Protein AF-A0A2D6M8X0-F1 (afdb_monomer_lite)

Sequence (278 aa):
MKDLKSILSESVSKTEKEFNNQPKKKGNIKSQTTPKDSGQDDDVTAWIVNTNNKFYSGKPVSEWNKRNFLSCIHDKYRSIFLKEITTPIAHGMFEMATLFDLINSNVKVDEDHLNEAVHGYIEWYFGKYIYDVIEKFSHWQIKFINHPQAISTFINSLRESHFDAGSMIKKNKITKDLLDIAYRGTPEKFISMYGIIIVYGYLRAGQGLSVDASVSYIKDGILRLCKSGIFTLDQIIDITNKYSPYPSKFNKLGLDDAIMNLKNHFGVSMNKIRVKFQ

Radius of gyration: 24.76 Å; chains: 1; bounding box: 72×48×73 Å

Secondary structure (DSSP, 8-state):
---HHHHHHHHHHHHHHHSS----------------------------------SS-SS-GGG--HHHHHHHHHHHHHHHHS------HHHHHHHHHHHHHHHHHHH---HHHHHHHHHHHHHHHHHHTHHHHHHHHSS--GGGGG-HHHHHHHHHHHHHTT--GGGTTS-----HHHHHHHHTS-HHHHHHHHHHHHHHHHHHHTS---HHHHHHHHHHHHHHHHHTTS--HHHHHHHHHHTPSBPGGGGGGTHHHHHHHHHHHH-GGGGG----B-

Foldseek 3Di:
DDDPVVVVVVVVVVVVVVVPDDDDDDDDDDDDDDDDDDDDPPPPPLPPPPPPDDDQPPDDLLPDDLVSVLNVLQVLCCLQPVDGASDDPVRSSVLSVLLLVLQCVQQVDDPSLSSLSSVVLSVVCSVPPPVVCCVVPVDDHSNVSNPPVSSVVSSVVCVVVVDDSVCPPPDPPDDPVNLVVQVVPALLSNLLQQALLVQLCCCCVVVVDALVVSLVSNVVNQVVCVVVVSDDPLSSLVSNQSCPPAAPVSVVRCVVVSLVVVCVVVHDSSVSRDHHHD

Structure (mmCIF, N/CA/C/O backbone):
data_AF-A0A2D6M8X0-F1
#
_entry.id   AF-A0A2D6M8X0-F1
#
loop_
_atom_site.group_PDB
_atom_site.id
_atom_site.type_symbol
_atom_site.label_atom_id
_atom_site.label_alt_id
_atom_site.label_comp_id
_atom_site.label_asym_id
_atom_site.label_entity_id
_atom_site.label_seq_id
_atom_site.pdbx_PDB_ins_code
_atom_site.Cartn_x
_atom_site.Cartn_y
_atom_site.Cartn_z
_atom_site.occupancy
_atom_site.B_iso_or_equiv
_atom_site.auth_seq_id
_atom_site.auth_comp_id
_atom_site.auth_asym_id
_atom_site.auth_atom_id
_atom_site.pdbx_PDB_model_num
ATOM 1 N N . MET A 1 1 ? -32.861 -2.322 -32.295 1.00 43.25 1 MET A N 1
ATOM 2 C CA . MET A 1 1 ? -31.808 -2.205 -31.264 1.00 43.25 1 MET A CA 1
ATOM 3 C C . MET A 1 1 ? -31.962 -0.847 -30.602 1.00 43.25 1 MET A C 1
ATOM 5 O O . MET A 1 1 ? -31.794 0.149 -31.289 1.00 43.25 1 MET A O 1
ATOM 9 N N . LYS A 1 2 ? -32.403 -0.797 -29.338 1.00 39.16 2 LYS A N 1
ATOM 10 C CA . LYS A 1 2 ? -32.501 0.458 -28.574 1.00 39.16 2 LYS A CA 1
ATOM 11 C C . LYS A 1 2 ? -31.148 0.750 -27.925 1.00 39.16 2 LYS A C 1
ATOM 13 O O . LYS A 1 2 ? -30.498 -0.165 -27.429 1.00 39.16 2 LYS A O 1
ATOM 18 N N . ASP A 1 3 ? -30.739 2.008 -27.999 1.00 38.59 3 ASP A N 1
ATOM 19 C CA . ASP A 1 3 ? -29.406 2.497 -27.664 1.00 38.59 3 ASP A CA 1
ATOM 20 C C . ASP A 1 3 ? -29.151 2.447 -26.143 1.00 38.59 3 ASP A C 1
ATOM 22 O O . ASP A 1 3 ? -29.839 3.103 -25.357 1.00 38.59 3 ASP A O 1
ATOM 26 N N . LEU A 1 4 ? -28.168 1.644 -25.719 1.00 38.53 4 LEU A N 1
ATOM 27 C CA . LEU A 1 4 ? -27.801 1.400 -24.313 1.00 38.53 4 LEU A CA 1
ATOM 28 C C . LEU A 1 4 ? -27.372 2.679 -23.569 1.00 38.53 4 LEU A C 1
ATOM 30 O O . LEU A 1 4 ? -27.441 2.728 -22.341 1.00 38.53 4 LEU A O 1
ATOM 34 N N . LYS A 1 5 ? -26.999 3.744 -24.293 1.00 41.88 5 LYS A N 1
ATOM 35 C CA . LYS A 1 5 ? -26.688 5.056 -23.704 1.00 41.88 5 LYS A CA 1
ATOM 36 C C . LYS A 1 5 ? -27.914 5.776 -23.134 1.00 41.88 5 LYS A C 1
ATOM 38 O O . LYS A 1 5 ? -27.772 6.511 -22.163 1.00 41.88 5 LYS A O 1
ATOM 43 N N . SER A 1 6 ? -29.109 5.527 -23.673 1.00 41.34 6 SER A N 1
ATOM 44 C CA . SER A 1 6 ? -30.351 6.163 -23.205 1.00 41.34 6 SER A CA 1
ATOM 45 C C . SER A 1 6 ? -30.837 5.602 -21.864 1.00 41.34 6 SER A C 1
ATOM 47 O O . SER A 1 6 ? -31.463 6.324 -21.094 1.00 41.34 6 SER A O 1
ATOM 49 N N . ILE A 1 7 ? -30.524 4.339 -21.558 1.00 45.41 7 ILE A N 1
ATOM 50 C CA . ILE A 1 7 ? -30.973 3.664 -20.326 1.00 45.41 7 ILE A CA 1
ATOM 51 C C . ILE A 1 7 ? -30.116 4.088 -19.117 1.00 45.41 7 ILE A C 1
ATOM 53 O O . ILE A 1 7 ? -30.611 4.171 -17.991 1.00 45.41 7 ILE A O 1
ATOM 57 N N . LEU A 1 8 ? -28.842 4.421 -19.348 1.00 39.91 8 LEU A N 1
ATOM 58 C CA . LEU A 1 8 ? -27.912 4.868 -18.304 1.00 39.91 8 LEU A CA 1
ATOM 59 C C . LEU A 1 8 ? -28.089 6.347 -17.920 1.00 39.91 8 LEU A C 1
ATOM 61 O O . LEU A 1 8 ? -27.821 6.708 -16.777 1.00 39.91 8 LEU A O 1
ATOM 65 N N . SER A 1 9 ? -28.585 7.209 -18.815 1.00 43.81 9 SER A N 1
ATOM 66 C CA . SER A 1 9 ? -28.848 8.617 -18.469 1.00 43.81 9 SER A CA 1
ATOM 67 C C . SER A 1 9 ? -30.118 8.806 -17.630 1.00 43.81 9 SER A C 1
ATOM 69 O O . SER A 1 9 ? -30.170 9.6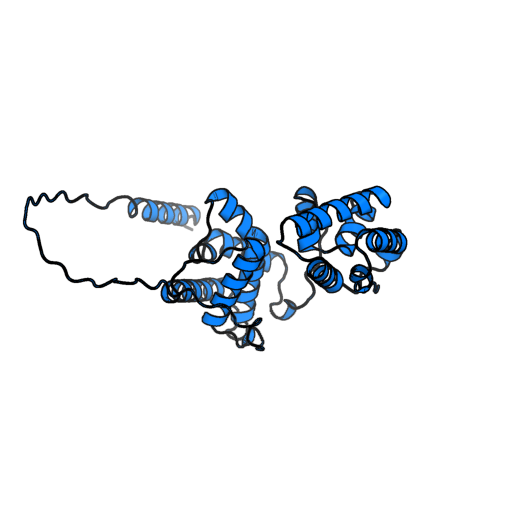92 -16.779 1.00 43.81 9 SER A O 1
ATOM 71 N N . GLU A 1 10 ? -31.139 7.965 -17.822 1.00 41.56 10 GLU A N 1
ATOM 72 C CA . GLU A 1 10 ? -32.397 8.057 -17.062 1.00 41.56 10 GLU A CA 1
ATOM 73 C C . GLU A 1 10 ? -32.286 7.527 -15.625 1.00 41.56 10 GLU A C 1
ATOM 75 O O . GLU A 1 10 ? -33.043 7.949 -14.748 1.00 41.56 10 GLU A O 1
ATOM 80 N N . SER A 1 11 ? -31.331 6.633 -15.358 1.00 43.97 11 SER A N 1
ATOM 81 C CA . SER A 1 11 ? -31.128 6.032 -14.034 1.00 43.97 11 SER A CA 1
ATOM 82 C C . SER A 1 11 ? -30.310 6.924 -13.092 1.00 43.97 11 SER A C 1
ATOM 84 O O . SER A 1 11 ? -30.570 6.919 -11.895 1.00 43.97 11 SER A O 1
ATOM 86 N N . VAL A 1 12 ? -29.411 7.768 -13.613 1.00 41.34 12 VAL A N 1
ATOM 87 C CA . VAL A 1 12 ? -28.644 8.739 -12.802 1.00 41.34 12 VAL A CA 1
ATOM 88 C C . VAL A 1 12 ? -29.494 9.959 -12.413 1.00 41.34 12 VAL A C 1
ATOM 90 O O . VAL A 1 12 ? -29.377 10.466 -11.302 1.00 41.34 12 VAL A O 1
ATOM 93 N N . SER A 1 13 ? -30.425 10.389 -13.274 1.00 41.12 13 SER A N 1
ATOM 94 C CA . SER A 1 13 ? -31.278 11.559 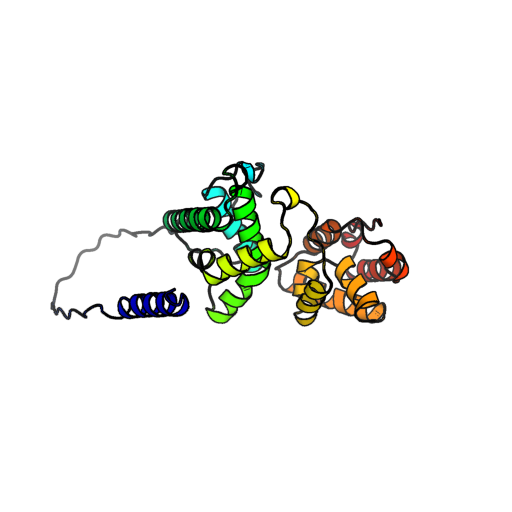-13.000 1.00 41.12 13 SER A CA 1
ATOM 95 C C . SER A 1 13 ? -32.359 11.311 -11.934 1.00 41.12 13 SER A C 1
ATOM 97 O O . SER A 1 13 ? -32.814 12.255 -11.282 1.00 41.12 13 SER A O 1
ATOM 99 N N . LYS A 1 14 ? -32.776 10.053 -11.722 1.00 39.88 14 LYS A N 1
ATOM 100 C CA . LYS A 1 14 ? -33.784 9.712 -10.703 1.00 39.88 14 LYS A CA 1
ATOM 101 C C . LYS A 1 14 ? -33.220 9.731 -9.280 1.00 39.88 14 LYS A C 1
ATOM 103 O O . LYS A 1 14 ? -33.919 10.174 -8.374 1.00 39.88 14 LYS A O 1
ATOM 108 N N . THR A 1 15 ? -31.955 9.365 -9.088 1.00 41.78 15 THR A N 1
ATOM 109 C CA . THR A 1 15 ? -31.339 9.275 -7.753 1.00 41.78 15 THR A CA 1
ATOM 110 C C . THR A 1 15 ? -30.961 10.643 -7.168 1.00 41.78 15 THR A C 1
ATOM 112 O O . THR A 1 15 ? -30.952 10.808 -5.952 1.00 41.78 15 THR A O 1
ATOM 115 N N . GLU A 1 16 ? -30.718 11.661 -8.003 1.00 36.28 16 GLU A N 1
ATOM 116 C CA . GLU A 1 16 ? -30.419 13.027 -7.530 1.00 36.28 16 GLU A CA 1
ATOM 117 C C . GLU A 1 16 ? -31.658 13.807 -7.057 1.00 36.28 16 GLU A C 1
ATOM 119 O O . GLU A 1 16 ? -31.536 14.733 -6.254 1.00 36.28 16 GLU A O 1
ATOM 124 N N . LYS A 1 17 ? -32.870 13.437 -7.499 1.00 39.59 17 LYS A N 1
ATOM 125 C CA . LYS A 1 17 ? -34.105 14.142 -7.109 1.00 39.59 17 LYS A CA 1
ATOM 126 C C . LYS A 1 17 ? -34.697 13.685 -5.773 1.00 39.59 17 LYS A C 1
ATOM 128 O O . LYS A 1 17 ? -35.420 14.464 -5.155 1.00 39.59 17 LYS A O 1
ATOM 133 N N . GLU A 1 18 ? -34.369 12.488 -5.289 1.00 40.62 18 GLU A N 1
ATOM 134 C CA . GLU A 1 18 ? -34.878 11.982 -4.002 1.00 40.62 18 GLU A CA 1
ATOM 135 C C . GLU A 1 18 ? -34.087 12.480 -2.781 1.00 40.62 18 GLU A C 1
ATOM 137 O O . GLU A 1 18 ? -34.616 12.483 -1.673 1.00 40.62 18 GLU A O 1
ATOM 142 N N . PHE A 1 19 ? -32.870 13.006 -2.964 1.00 40.75 19 PHE A N 1
ATOM 143 C CA . PHE A 1 19 ? -32.059 13.520 -1.851 1.00 40.75 19 PHE A CA 1
ATOM 144 C C . PHE A 1 19 ? -32.395 14.956 -1.409 1.00 40.75 19 PHE A C 1
ATOM 146 O O . PHE A 1 19 ? -31.946 15.375 -0.344 1.00 40.75 19 PHE A O 1
ATOM 153 N N . ASN A 1 20 ? -33.194 15.709 -2.178 1.00 36.53 20 ASN A N 1
ATOM 154 C CA . ASN A 1 20 ? -33.395 17.150 -1.949 1.00 36.53 20 ASN A CA 1
ATOM 155 C C . ASN A 1 20 ? -34.783 17.570 -1.437 1.00 36.53 20 ASN A C 1
ATOM 157 O O . ASN A 1 20 ? -35.025 18.764 -1.279 1.00 36.53 20 ASN A O 1
ATOM 161 N N . ASN A 1 21 ? -35.684 16.635 -1.126 1.00 39.94 21 ASN A N 1
ATOM 162 C CA . ASN A 1 21 ? -37.015 16.971 -0.612 1.00 39.94 21 ASN A CA 1
ATOM 163 C C . ASN A 1 21 ? -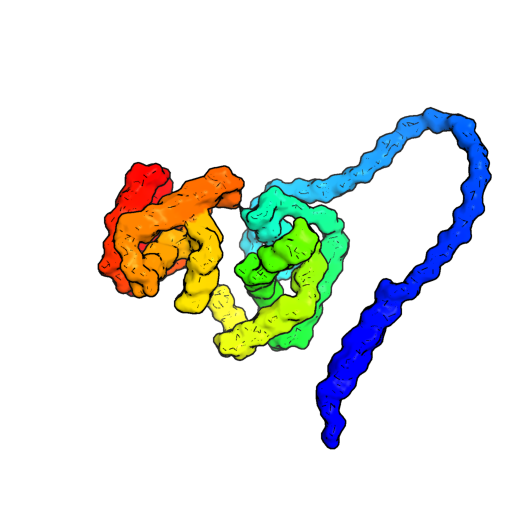37.315 16.277 0.723 1.00 39.94 21 ASN A C 1
ATOM 165 O O . ASN A 1 21 ? -37.986 15.250 0.773 1.00 39.94 21 ASN A O 1
ATOM 169 N N . GLN A 1 22 ? -36.895 16.906 1.825 1.00 38.56 22 GLN A N 1
ATOM 170 C CA . GLN A 1 22 ? -37.545 16.728 3.126 1.00 38.56 22 GLN A CA 1
ATOM 171 C C . GLN A 1 22 ? -38.146 18.060 3.613 1.00 38.56 22 GLN A C 1
ATOM 173 O O . GLN A 1 22 ? -37.462 19.087 3.600 1.00 38.56 22 GLN A O 1
ATOM 178 N N . PRO A 1 23 ? -39.419 18.080 4.053 1.00 36.19 23 PRO A N 1
ATOM 179 C CA . PRO A 1 23 ? -40.085 19.301 4.486 1.00 36.19 23 PRO A CA 1
ATOM 180 C C . PRO A 1 23 ? -39.677 19.708 5.911 1.00 36.19 23 PRO A C 1
ATOM 182 O O . PRO A 1 23 ? -39.770 18.931 6.861 1.00 36.19 23 PRO A O 1
ATOM 185 N N . LYS A 1 24 ? -39.297 20.981 6.078 1.00 39.16 24 LYS A N 1
ATOM 186 C CA . LYS A 1 24 ? -39.088 21.628 7.383 1.00 39.16 24 LYS A CA 1
ATOM 187 C C . LYS A 1 24 ? -40.428 21.797 8.111 1.00 39.16 24 LYS A C 1
ATOM 189 O O . LYS A 1 24 ? -41.205 22.687 7.767 1.00 39.16 24 LYS A O 1
ATOM 194 N N . LYS A 1 25 ? -40.681 21.009 9.160 1.00 37.38 25 LYS A N 1
ATOM 195 C CA . LYS A 1 25 ? -41.747 21.299 10.133 1.00 37.38 25 LYS A CA 1
ATOM 196 C C . LYS A 1 25 ? -41.239 22.273 11.198 1.00 37.38 25 LYS A C 1
ATOM 198 O O . LYS A 1 25 ? -40.368 21.943 11.995 1.00 37.38 25 LYS A O 1
ATOM 203 N N . LYS A 1 26 ? -41.818 23.477 11.202 1.00 40.69 26 LYS A N 1
ATOM 204 C CA . LYS A 1 26 ? -41.807 24.416 12.332 1.00 40.69 26 LYS A CA 1
ATOM 205 C C . LYS A 1 26 ? -42.855 23.962 13.350 1.00 40.69 26 LYS A C 1
ATOM 207 O O . LYS A 1 26 ? -44.008 23.764 12.980 1.00 40.69 26 LYS A O 1
ATOM 212 N N . GLY A 1 27 ? -42.465 23.855 14.615 1.00 33.47 27 GLY A N 1
ATOM 213 C CA . GLY A 1 27 ? -43.369 23.635 15.740 1.00 33.47 27 GLY A CA 1
ATOM 214 C C . GLY A 1 27 ? -42.831 24.342 16.977 1.00 33.47 27 GLY A C 1
ATOM 215 O O . GLY A 1 27 ? -41.863 23.894 17.575 1.00 33.47 27 GLY A O 1
ATOM 216 N N . ASN A 1 28 ? -43.448 25.476 17.302 1.00 34.16 28 ASN A N 1
ATOM 217 C CA . ASN A 1 28 ? -43.305 26.220 18.552 1.00 34.16 28 ASN A CA 1
ATOM 218 C C . ASN A 1 28 ? -43.902 25.408 19.708 1.00 34.16 28 ASN A C 1
ATOM 220 O O . ASN A 1 28 ? -45.075 25.064 19.602 1.00 34.16 28 ASN A O 1
ATOM 224 N N . ILE A 1 29 ? -43.192 25.247 20.831 1.00 34.19 29 ILE A N 1
ATOM 225 C CA . ILE A 1 29 ? -43.815 25.144 22.164 1.00 34.19 29 ILE A CA 1
ATOM 226 C C . ILE A 1 29 ? -42.945 25.910 23.170 1.00 34.19 29 ILE A C 1
ATOM 228 O O . ILE A 1 29 ? -41.734 25.719 23.249 1.00 34.19 29 ILE A O 1
ATOM 232 N N . LYS A 1 30 ? -43.593 26.817 23.906 1.00 34.06 30 LYS A N 1
ATOM 233 C CA . LYS A 1 30 ? -43.040 27.645 24.981 1.00 34.06 30 LYS A CA 1
ATOM 234 C C . LYS A 1 30 ? -43.283 26.981 26.347 1.00 34.06 30 LYS A C 1
ATOM 236 O O . LYS A 1 30 ? -44.409 26.599 26.634 1.00 34.06 30 LYS A O 1
ATOM 241 N N . SER A 1 31 ? -42.234 27.036 27.171 1.00 31.83 31 SER A N 1
ATOM 242 C CA . SER A 1 31 ? -42.219 27.402 28.602 1.00 31.83 31 SER A CA 1
ATOM 243 C C . SER A 1 31 ? -42.455 26.375 29.727 1.00 31.83 31 SER A C 1
ATOM 245 O O . SER A 1 31 ? -43.551 25.872 29.915 1.00 31.83 31 SER A O 1
ATOM 247 N N . GLN A 1 32 ? -41.407 26.321 30.573 1.00 29.69 32 GLN A N 1
ATOM 248 C CA . GLN A 1 32 ? -41.360 26.310 32.053 1.00 29.69 32 GLN A CA 1
ATOM 249 C C . GLN A 1 32 ? -41.771 25.045 32.826 1.00 29.69 32 GLN A C 1
ATOM 251 O O . GLN A 1 32 ? -42.941 24.709 32.884 1.00 29.69 32 GLN A O 1
ATOM 256 N N . THR A 1 33 ? -40.804 24.434 33.533 1.00 29.27 33 THR A N 1
ATOM 257 C CA . THR A 1 33 ? -40.540 24.614 34.988 1.00 29.27 33 THR A CA 1
ATOM 258 C C . THR A 1 33 ? -39.351 23.735 35.426 1.00 29.27 33 THR A C 1
ATOM 260 O O . THR A 1 33 ? -39.330 22.544 35.139 1.00 29.27 33 THR A O 1
ATOM 263 N N . THR A 1 34 ? -38.368 24.307 36.124 1.00 31.84 34 THR A N 1
ATOM 264 C CA . THR A 1 34 ? -37.402 23.612 37.012 1.00 31.84 34 THR A CA 1
ATOM 265 C C . THR A 1 34 ? -38.001 23.478 38.428 1.00 31.84 34 THR A C 1
ATOM 267 O O . THR A 1 34 ? -39.029 24.115 38.671 1.00 31.84 34 THR A O 1
ATOM 270 N N . PRO A 1 35 ? -37.383 22.777 39.413 1.00 44.81 35 PRO A N 1
ATOM 271 C CA . PRO A 1 35 ? -36.167 21.939 39.395 1.00 44.81 35 PRO A CA 1
ATOM 272 C C . PRO A 1 35 ? -36.356 20.548 40.057 1.00 44.81 35 PRO A C 1
ATOM 274 O O . PRO A 1 35 ? -37.234 20.376 40.900 1.00 44.81 35 PRO A O 1
ATOM 277 N N . LYS A 1 36 ? -35.454 19.589 39.791 1.00 31.20 36 LYS A N 1
ATOM 278 C CA . LYS A 1 36 ? -34.923 18.699 40.843 1.00 31.20 36 LYS A CA 1
ATOM 279 C C . LYS A 1 36 ? -33.681 17.931 40.394 1.00 31.20 36 LYS A C 1
ATOM 281 O O . LYS A 1 36 ? -33.707 17.119 39.480 1.00 31.20 36 LYS A O 1
ATOM 286 N N . ASP A 1 37 ? -32.625 18.265 41.112 1.00 38.41 37 ASP A N 1
ATOM 287 C CA . ASP A 1 37 ? -31.445 17.489 41.452 1.00 38.41 37 ASP A CA 1
ATOM 288 C C . ASP A 1 37 ? -31.703 15.971 41.520 1.00 38.41 37 ASP A C 1
ATOM 290 O O . ASP A 1 37 ? -32.491 15.498 42.341 1.00 38.41 37 ASP A O 1
ATOM 294 N N . SER A 1 38 ? -31.046 15.214 40.645 1.00 34.09 38 SER A N 1
ATOM 295 C CA . SER A 1 38 ? -30.550 13.864 40.931 1.00 34.09 38 SER A CA 1
ATOM 296 C C . SER A 1 38 ? -29.577 13.494 39.819 1.00 34.09 38 SER A C 1
ATOM 298 O O . SER A 1 38 ? -29.953 13.381 38.654 1.00 34.09 38 SER A O 1
ATOM 300 N N . GLY A 1 39 ? -28.301 13.408 40.190 1.00 41.88 39 GLY A N 1
ATOM 301 C CA . GLY A 1 39 ? -27.231 12.983 39.308 1.00 41.88 39 GLY A CA 1
ATOM 302 C C . GLY A 1 39 ? -27.512 11.600 38.738 1.00 41.88 39 GLY A C 1
ATOM 303 O O . GLY A 1 39 ? -27.670 10.628 39.472 1.00 41.88 39 GLY A O 1
ATOM 304 N N . GLN A 1 40 ? -27.527 11.532 37.418 1.00 33.03 40 GLN A N 1
ATOM 305 C CA . GLN A 1 40 ? -27.222 10.332 36.669 1.00 33.03 40 GLN A CA 1
ATOM 306 C C . GLN A 1 40 ? -26.421 10.806 35.465 1.00 33.03 40 GLN A C 1
ATOM 308 O O . GLN A 1 40 ? -26.963 11.372 34.517 1.00 33.03 40 GLN A O 1
ATOM 313 N N . ASP A 1 41 ? -25.101 10.664 35.587 1.00 32.28 41 ASP A N 1
ATOM 314 C CA . ASP A 1 41 ? -24.204 10.612 34.444 1.00 32.28 41 ASP A CA 1
ATOM 315 C C . ASP A 1 41 ? -24.712 9.484 33.542 1.00 32.28 41 ASP A C 1
ATOM 317 O O . ASP A 1 41 ? -24.427 8.307 33.770 1.00 32.28 41 ASP A O 1
ATOM 321 N N . ASP A 1 42 ? -25.490 9.843 32.522 1.00 33.50 42 ASP A N 1
ATOM 322 C CA . ASP A 1 42 ? -25.635 9.020 31.329 1.00 33.50 42 ASP A CA 1
ATOM 323 C C . ASP A 1 42 ? -24.301 9.095 30.584 1.00 33.50 42 ASP A C 1
ATOM 325 O O . ASP A 1 42 ? -24.114 9.818 29.601 1.00 33.50 42 ASP A O 1
ATOM 329 N N . ASP A 1 43 ? -23.341 8.352 31.130 1.00 32.66 43 ASP A N 1
ATOM 330 C CA . ASP A 1 43 ? -22.089 7.987 30.504 1.00 32.66 43 ASP A CA 1
ATOM 331 C C . ASP A 1 43 ? -22.440 7.165 29.260 1.00 32.66 43 ASP A C 1
ATOM 333 O O . ASP A 1 43 ? -22.569 5.936 29.284 1.00 32.66 43 ASP A O 1
ATOM 337 N N . VAL A 1 44 ? -22.659 7.874 28.147 1.00 30.05 44 VAL A N 1
ATOM 338 C CA . VAL A 1 44 ? -22.581 7.319 26.799 1.00 30.05 44 VAL A CA 1
ATOM 339 C C . VAL A 1 44 ? -21.131 6.894 26.619 1.00 30.05 44 VAL A C 1
ATOM 341 O O . VAL A 1 44 ? -20.319 7.571 25.988 1.00 30.05 44 VAL A O 1
ATOM 344 N N . THR A 1 45 ? -20.813 5.744 27.204 1.00 30.42 45 THR A N 1
ATOM 345 C CA . THR A 1 45 ? -19.593 4.999 26.973 1.00 30.42 45 THR A CA 1
ATOM 346 C C . THR A 1 45 ? -19.618 4.641 25.499 1.00 30.42 45 THR A C 1
ATOM 348 O O . THR A 1 45 ? -20.178 3.632 25.066 1.00 30.42 45 THR A O 1
ATOM 351 N N . ALA A 1 46 ? -19.023 5.511 24.683 1.00 28.81 46 ALA A N 1
ATOM 352 C CA . ALA A 1 46 ? -18.460 5.108 23.418 1.00 28.81 46 ALA A CA 1
ATOM 353 C C . ALA A 1 46 ? -17.625 3.873 23.745 1.00 28.81 46 ALA A C 1
ATOM 355 O O . ALA A 1 46 ? -16.646 3.961 24.487 1.00 28.81 46 ALA A O 1
ATOM 356 N N . TRP A 1 47 ? -18.071 2.709 23.277 1.00 28.98 47 TRP A N 1
ATOM 357 C CA . TRP A 1 47 ? -17.303 1.480 23.365 1.00 28.98 47 TRP A CA 1
ATOM 358 C C . TRP A 1 47 ? -16.051 1.699 22.519 1.00 28.98 47 TRP A C 1
ATOM 360 O O . TRP A 1 47 ? -16.019 1.376 21.332 1.00 28.98 47 TRP A O 1
ATOM 370 N N . ILE A 1 48 ? -15.038 2.320 23.123 1.00 31.62 48 ILE A N 1
ATOM 371 C CA . ILE A 1 48 ? -13.679 2.361 22.618 1.00 31.62 48 ILE A CA 1
ATOM 372 C C . ILE A 1 48 ? -13.291 0.896 22.574 1.00 31.62 48 ILE A C 1
ATOM 374 O O . ILE A 1 48 ? -13.096 0.246 23.604 1.00 31.62 48 ILE A O 1
ATOM 378 N N . VAL A 1 49 ? -13.296 0.341 21.365 1.00 36.34 49 VAL A N 1
ATOM 379 C CA . VAL A 1 49 ? -12.820 -1.010 21.136 1.00 36.34 49 VAL A CA 1
ATOM 380 C C . VAL A 1 49 ? -11.376 -0.996 21.595 1.00 36.34 49 VAL A C 1
ATOM 382 O O . VAL A 1 49 ? -10.512 -0.418 20.943 1.00 36.34 49 VAL A O 1
ATOM 385 N N . ASN A 1 50 ? -11.124 -1.608 22.747 1.00 31.22 50 ASN A N 1
ATOM 386 C CA . ASN A 1 50 ? -9.783 -1.868 23.220 1.00 31.22 50 ASN A CA 1
ATOM 387 C C . ASN A 1 50 ? -9.148 -2.839 22.214 1.00 31.22 50 ASN A C 1
ATOM 389 O O . ASN A 1 50 ? -9.270 -4.058 22.329 1.00 31.22 50 ASN A O 1
ATOM 393 N N . THR A 1 51 ? -8.524 -2.293 21.169 1.00 39.53 51 THR A N 1
ATOM 394 C CA . THR A 1 51 ? -7.831 -3.020 20.096 1.00 39.53 51 THR A CA 1
ATOM 395 C C . THR A 1 51 ? -6.485 -3.570 20.578 1.00 39.53 51 THR A C 1
ATOM 397 O O . THR A 1 51 ? -5.546 -3.726 19.805 1.00 39.53 51 THR A O 1
ATOM 400 N N . ASN A 1 52 ? -6.384 -3.944 21.856 1.00 32.28 52 ASN A N 1
ATOM 401 C CA . ASN A 1 52 ? -5.233 -4.641 22.431 1.00 32.28 52 ASN A CA 1
ATOM 402 C C . ASN A 1 52 ? -5.121 -6.112 21.988 1.00 32.28 52 ASN A C 1
ATOM 404 O O . ASN A 1 52 ? -4.471 -6.915 22.655 1.00 32.28 52 ASN A O 1
ATOM 408 N N . ASN A 1 53 ? -5.703 -6.490 20.849 1.00 35.41 53 ASN A N 1
ATOM 409 C CA . ASN A 1 53 ? -5.570 -7.834 20.307 1.00 35.41 53 ASN A CA 1
ATOM 410 C C . ASN A 1 53 ? -4.758 -7.826 19.016 1.00 35.41 53 ASN A C 1
ATOM 412 O O . ASN A 1 53 ? -5.266 -7.561 17.934 1.00 35.41 53 ASN A O 1
ATOM 416 N N . LYS A 1 54 ? -3.472 -8.140 19.209 1.00 38.56 54 LYS A N 1
ATOM 417 C CA . LYS A 1 54 ? -2.624 -9.005 18.380 1.00 38.56 54 LYS A CA 1
ATOM 418 C C . LYS A 1 54 ? -3.146 -9.253 16.959 1.00 38.56 54 LYS A C 1
ATOM 420 O O . LYS A 1 54 ? -4.126 -9.968 16.778 1.00 38.56 54 LYS A O 1
ATOM 425 N N . PHE A 1 55 ? -2.385 -8.736 15.993 1.00 43.41 55 PHE A N 1
ATOM 426 C CA . PHE A 1 55 ? -2.174 -9.271 14.645 1.00 43.41 55 PHE A CA 1
ATOM 427 C C . PHE A 1 55 ? -3.105 -10.435 14.257 1.00 43.41 55 PHE A C 1
ATOM 429 O O . PHE A 1 55 ? -2.876 -11.578 14.645 1.00 43.41 55 PHE A O 1
ATOM 436 N N . TYR A 1 56 ? -4.124 -10.120 13.454 1.00 55.88 56 TYR A N 1
ATOM 437 C CA . TYR A 1 56 ? -4.757 -11.014 12.480 1.00 55.88 56 TYR A CA 1
ATOM 438 C C . TYR A 1 56 ? -4.937 -12.477 12.901 1.00 55.88 56 TYR A C 1
ATOM 440 O O . TYR A 1 56 ? -4.213 -13.310 12.390 1.00 55.88 56 TYR A O 1
ATOM 448 N N . SER A 1 57 ? -5.910 -12.784 13.769 1.00 54.97 57 SER A N 1
ATOM 449 C CA . SER A 1 57 ? -6.553 -14.092 14.082 1.00 54.97 57 SER A CA 1
ATOM 450 C C . SER A 1 57 ? -5.775 -15.435 14.044 1.00 54.97 57 SER A C 1
ATOM 452 O O . SER A 1 57 ? -6.373 -16.459 14.352 1.00 54.97 57 SER A O 1
ATOM 454 N N . GLY A 1 58 ? -4.494 -15.502 13.686 1.00 63.47 58 GLY A N 1
ATOM 455 C CA . GLY A 1 58 ? -3.766 -16.706 13.275 1.00 63.47 58 GLY A CA 1
ATOM 456 C C . GLY A 1 58 ? -4.312 -17.421 12.028 1.00 63.47 58 GLY A C 1
ATOM 457 O O . GLY A 1 58 ? -3.627 -18.297 11.507 1.00 63.47 58 GLY A O 1
ATOM 458 N N . LYS A 1 59 ? -5.521 -17.085 11.553 1.00 80.44 59 LYS A N 1
ATOM 459 C CA . LYS A 1 59 ? -6.242 -17.844 10.523 1.00 80.44 59 LYS A CA 1
ATOM 460 C C . LYS A 1 59 ? -5.922 -17.378 9.102 1.00 80.44 59 LYS A C 1
ATOM 462 O O . LYS A 1 59 ? -5.738 -16.171 8.896 1.00 80.44 59 LYS A O 1
ATOM 467 N N . PRO A 1 60 ? -5.927 -18.296 8.116 1.00 85.06 60 PRO A N 1
ATOM 468 C CA . PRO A 1 60 ? -5.859 -17.930 6.704 1.00 85.06 60 PRO A CA 1
ATOM 469 C C . PRO A 1 60 ? -7.077 -17.089 6.292 1.00 85.06 60 PRO A C 1
ATOM 471 O O . PRO A 1 60 ? -8.146 -17.198 6.891 1.00 85.06 60 PRO A O 1
ATOM 474 N N . VAL A 1 61 ? -6.910 -16.246 5.266 1.00 86.69 61 VAL A N 1
ATOM 475 C CA . VAL A 1 61 ? -7.958 -15.330 4.765 1.00 86.69 61 VAL A CA 1
ATOM 476 C C . VAL A 1 61 ? -9.221 -16.079 4.336 1.00 86.69 61 VAL A C 1
ATOM 478 O O . VAL A 1 61 ? -10.320 -15.594 4.591 1.00 86.69 61 VAL A O 1
ATOM 481 N N . SER A 1 62 ? -9.074 -17.280 3.777 1.00 88.50 62 SER A N 1
ATOM 482 C CA . SER A 1 62 ? -10.182 -18.168 3.411 1.00 88.50 62 SER A CA 1
ATOM 483 C C . SER A 1 62 ? -11.152 -18.440 4.568 1.00 88.50 62 SER A C 1
ATOM 485 O O . SER A 1 62 ? -12.342 -18.629 4.347 1.00 88.50 62 SER A O 1
ATOM 487 N N . GLU A 1 63 ? -10.679 -18.402 5.817 1.00 88.81 63 GLU A N 1
ATOM 488 C CA . GLU A 1 63 ? -11.479 -18.659 7.022 1.00 88.81 63 GLU A CA 1
ATOM 489 C C . GLU A 1 63 ? -12.000 -17.383 7.704 1.00 88.81 63 GLU A C 1
ATOM 491 O O . GLU A 1 63 ? -12.587 -17.437 8.793 1.00 88.81 63 GLU A O 1
ATOM 496 N N . TRP A 1 64 ? -11.749 -16.210 7.127 1.00 92.06 64 TRP A N 1
ATOM 497 C CA . TRP A 1 64 ? -12.161 -14.950 7.730 1.00 92.06 64 TRP A CA 1
ATOM 498 C C . TRP A 1 64 ? -13.663 -14.730 7.579 1.00 92.06 64 TRP A C 1
ATOM 500 O O . TRP A 1 64 ? -14.263 -14.966 6.536 1.00 92.06 64 TRP A O 1
ATOM 510 N N . ASN A 1 65 ? -14.279 -14.203 8.634 1.00 92.50 65 ASN A N 1
ATOM 511 C CA . ASN A 1 65 ? -15.644 -13.696 8.576 1.00 92.50 65 ASN A CA 1
ATOM 512 C C . ASN A 1 65 ? -15.652 -12.164 8.449 1.00 92.50 65 ASN A C 1
ATOM 514 O O . ASN A 1 65 ? -14.634 -11.493 8.621 1.00 92.50 65 ASN A O 1
ATOM 518 N N . LYS A 1 66 ? -16.833 -11.581 8.217 1.00 94.06 66 LYS A N 1
ATOM 519 C CA . LYS A 1 66 ? -17.018 -10.125 8.058 1.00 94.06 66 LYS A CA 1
ATOM 520 C C . LYS A 1 66 ? -16.432 -9.297 9.216 1.00 94.06 66 LYS A C 1
ATOM 522 O O . LYS A 1 66 ? -15.959 -8.187 8.991 1.00 94.06 66 LYS A O 1
ATOM 527 N N . ARG A 1 67 ? -16.400 -9.835 10.443 1.00 92.56 67 ARG A N 1
ATOM 528 C CA . ARG A 1 67 ? -15.780 -9.168 11.598 1.00 92.56 67 ARG A CA 1
ATOM 529 C C . ARG A 1 67 ? -14.258 -9.130 11.477 1.00 92.56 67 ARG A C 1
ATOM 531 O O . ARG A 1 67 ? -13.666 -8.109 11.803 1.00 92.56 67 ARG A O 1
ATOM 538 N N . ASN A 1 68 ? -13.632 -10.200 10.982 1.00 93.75 68 ASN A N 1
ATOM 539 C CA . ASN A 1 68 ? -12.195 -10.215 10.698 1.00 93.75 68 ASN A CA 1
ATOM 540 C C . ASN A 1 68 ? -11.825 -9.163 9.642 1.00 93.75 68 ASN A C 1
ATOM 542 O O . ASN A 1 68 ? -10.855 -8.432 9.829 1.00 93.75 68 ASN A O 1
ATOM 546 N N . PHE A 1 69 ? -12.629 -9.029 8.584 1.00 94.75 69 PHE A N 1
ATOM 547 C CA . PHE A 1 69 ? -12.439 -7.992 7.563 1.00 94.75 69 PHE A CA 1
ATOM 548 C C . PHE A 1 69 ? -12.610 -6.576 8.116 1.00 94.75 69 PHE A C 1
ATOM 550 O O . PHE A 1 69 ? -11.790 -5.703 7.837 1.00 94.75 69 PHE A O 1
ATOM 557 N N . LEU A 1 70 ? -13.620 -6.358 8.960 1.00 94.50 70 LEU A N 1
ATOM 558 C CA . LEU A 1 70 ? -13.801 -5.082 9.646 1.00 94.50 70 LEU A CA 1
ATOM 559 C C . LEU A 1 70 ? -12.577 -4.735 10.508 1.00 94.50 70 LEU A C 1
ATOM 561 O O . LEU A 1 70 ? -12.060 -3.624 10.419 1.00 94.50 70 LEU A O 1
ATOM 565 N N . SER A 1 71 ? -12.061 -5.690 11.286 1.00 91.38 71 SER A N 1
ATOM 566 C CA . SER A 1 71 ? -10.820 -5.504 12.048 1.00 91.38 71 SER A CA 1
ATOM 567 C C . SER A 1 71 ? -9.628 -5.184 11.141 1.00 91.38 71 SER A C 1
ATOM 569 O O . SER A 1 71 ? -8.901 -4.238 11.425 1.00 91.38 71 SER A O 1
ATOM 571 N N . CYS A 1 72 ? -9.477 -5.882 10.010 1.00 92.62 72 CYS A N 1
ATOM 572 C CA . CYS A 1 72 ? -8.428 -5.601 9.024 1.00 92.62 72 CYS A CA 1
ATOM 573 C C . CYS A 1 72 ? -8.481 -4.151 8.513 1.00 92.62 72 CYS A C 1
ATOM 575 O O . CYS A 1 72 ? -7.451 -3.482 8.435 1.00 92.62 72 CYS A O 1
ATOM 577 N N . ILE A 1 73 ? -9.673 -3.634 8.209 1.00 94.31 73 ILE A N 1
ATOM 578 C CA . ILE A 1 73 ? -9.867 -2.244 7.770 1.00 94.31 73 ILE A CA 1
ATOM 579 C C . ILE A 1 73 ? -9.466 -1.258 8.868 1.00 94.31 73 ILE A C 1
ATOM 581 O O . ILE A 1 73 ? -8.774 -0.278 8.584 1.00 94.31 73 ILE A O 1
ATOM 585 N N . HIS A 1 74 ? -9.876 -1.517 10.112 1.00 92.31 74 HIS A N 1
ATOM 586 C CA . HIS A 1 74 ? -9.490 -0.690 11.254 1.00 92.31 74 HIS A CA 1
ATOM 587 C C . HIS A 1 74 ? -7.974 -0.658 11.443 1.00 92.31 74 HIS A C 1
ATOM 589 O O . HIS A 1 74 ? -7.402 0.427 11.562 1.00 92.31 74 HIS A O 1
ATOM 595 N N . ASP A 1 75 ? -7.319 -1.814 11.388 1.00 88.38 75 ASP A N 1
ATOM 596 C CA . ASP A 1 75 ? -5.869 -1.922 11.537 1.00 88.38 75 ASP A CA 1
ATOM 597 C C . ASP A 1 75 ? -5.132 -1.216 10.397 1.00 88.38 75 ASP A C 1
ATOM 599 O O . ASP A 1 75 ? -4.190 -0.460 10.643 1.00 88.38 75 ASP A O 1
ATOM 603 N N . LYS A 1 76 ? -5.584 -1.390 9.149 1.00 90.25 76 LYS A N 1
ATOM 604 C CA . LYS A 1 76 ? -5.015 -0.691 7.989 1.00 90.25 76 LYS A CA 1
ATOM 605 C C . LYS A 1 76 ? -5.134 0.814 8.129 1.00 90.25 76 LYS A C 1
ATOM 607 O O . LYS A 1 76 ? -4.129 1.516 8.018 1.00 90.25 76 LYS A O 1
ATOM 612 N N . TYR A 1 77 ? -6.331 1.312 8.413 1.00 91.50 77 TYR A N 1
ATOM 613 C CA . TYR A 1 77 ? -6.554 2.741 8.574 1.00 91.50 77 TYR A CA 1
ATOM 614 C C . TYR A 1 77 ? -5.705 3.320 9.712 1.00 91.50 77 TYR A C 1
ATOM 616 O O . TYR A 1 77 ? -5.016 4.324 9.520 1.00 91.50 77 TYR A O 1
ATOM 624 N N . ARG A 1 78 ? -5.668 2.640 10.864 1.00 88.00 78 ARG A N 1
ATOM 625 C CA . ARG A 1 78 ? -4.832 3.028 12.003 1.00 88.00 78 ARG A CA 1
ATOM 626 C C . ARG A 1 78 ? -3.350 3.025 11.646 1.00 88.00 78 ARG A C 1
ATOM 628 O O . ARG A 1 78 ? -2.652 3.958 12.021 1.00 88.00 78 ARG A O 1
ATOM 635 N N . SER A 1 79 ? -2.871 2.027 10.907 1.00 84.88 79 SER A N 1
ATOM 636 C CA . SER A 1 79 ? -1.462 1.945 10.504 1.00 84.88 79 SER A CA 1
ATOM 637 C C . SER A 1 79 ? -1.039 3.083 9.573 1.00 84.88 79 SER A C 1
ATOM 639 O O . SER A 1 79 ? 0.099 3.533 9.639 1.00 84.88 79 SER A O 1
ATOM 641 N N . ILE A 1 80 ? -1.954 3.576 8.733 1.00 84.19 80 ILE A N 1
ATOM 642 C CA . ILE A 1 80 ? -1.654 4.619 7.748 1.00 84.19 80 ILE A CA 1
ATOM 643 C C . ILE A 1 80 ? -1.803 6.019 8.353 1.00 84.19 80 ILE A C 1
ATOM 645 O O . ILE A 1 80 ? -0.967 6.885 8.107 1.00 84.19 80 ILE A O 1
ATOM 649 N N . PHE A 1 81 ? -2.865 6.257 9.128 1.00 85.06 81 PHE A N 1
ATOM 650 C CA . PHE A 1 81 ? -3.235 7.602 9.588 1.00 85.06 81 PHE A CA 1
ATOM 651 C C . PHE A 1 81 ? -3.053 7.827 11.086 1.00 85.06 81 PHE A C 1
ATOM 653 O O . PHE A 1 81 ? -3.303 8.938 11.552 1.00 85.06 81 PHE A O 1
ATOM 660 N N . LEU A 1 82 ? -2.658 6.797 11.843 1.00 82.94 82 LEU A N 1
ATOM 661 C CA . LEU A 1 82 ? -2.524 6.827 13.305 1.00 82.94 82 LEU A CA 1
ATOM 662 C C . LEU A 1 82 ? -3.803 7.307 14.014 1.00 82.94 82 LEU A C 1
ATOM 664 O O . LEU A 1 82 ? -3.756 7.912 15.082 1.00 82.94 82 LEU A O 1
ATOM 668 N N . LYS A 1 83 ? -4.961 7.043 13.400 1.00 83.69 83 LYS A N 1
ATOM 669 C CA . LYS A 1 83 ? -6.289 7.421 13.890 1.00 83.69 83 LYS A CA 1
ATOM 670 C C . LYS A 1 83 ? -7.202 6.211 13.923 1.00 83.69 83 LYS A C 1
ATOM 672 O O . LYS A 1 83 ? -7.105 5.330 13.072 1.00 83.69 83 LYS A O 1
ATOM 677 N N . GLU A 1 84 ? -8.114 6.201 14.883 1.00 87.06 84 GLU A N 1
ATOM 678 C CA . GLU A 1 84 ? -9.168 5.196 14.950 1.00 87.06 84 GLU A CA 1
ATOM 679 C C . GLU A 1 84 ? -10.389 5.633 14.142 1.00 87.06 84 GLU A C 1
ATOM 681 O O . GLU A 1 84 ? -10.713 6.819 14.045 1.00 87.06 84 GLU A O 1
ATOM 686 N N . ILE A 1 85 ? -11.072 4.656 13.552 1.00 87.25 85 ILE A N 1
ATOM 687 C CA . ILE A 1 85 ? -12.365 4.874 12.913 1.00 87.25 85 ILE A CA 1
ATOM 688 C C . ILE A 1 85 ? -13.440 4.785 13.997 1.00 87.25 85 ILE A C 1
ATOM 690 O O . ILE A 1 85 ? -13.541 3.776 14.688 1.00 87.25 85 ILE A O 1
ATOM 694 N N . THR A 1 86 ? -14.286 5.805 14.104 1.00 85.50 86 THR A N 1
ATOM 695 C CA . THR A 1 86 ? -15.345 5.906 15.127 1.00 85.50 86 THR A CA 1
ATOM 696 C C . THR A 1 86 ? -16.647 5.193 14.747 1.00 85.50 86 THR A C 1
ATOM 698 O O . THR A 1 86 ? -17.685 5.395 15.372 1.00 85.50 86 THR A O 1
ATOM 701 N N . THR A 1 87 ? -16.636 4.382 13.687 1.00 86.44 87 THR A N 1
ATOM 702 C CA . THR A 1 87 ? -17.855 3.760 13.159 1.00 86.44 87 THR A CA 1
ATOM 703 C C . THR A 1 87 ? -18.379 2.692 14.128 1.00 86.44 87 THR A C 1
ATOM 705 O O . THR A 1 87 ? -17.615 1.802 14.506 1.00 86.44 87 THR A O 1
ATOM 708 N N . PRO A 1 88 ? -19.675 2.718 14.500 1.00 88.69 88 PRO A N 1
ATOM 709 C CA . PRO A 1 88 ? -20.271 1.674 15.329 1.00 88.69 88 PRO A CA 1
ATOM 710 C C . PRO A 1 88 ? -20.135 0.289 14.689 1.00 88.69 88 PRO A C 1
ATOM 712 O O . PRO A 1 88 ? -20.324 0.146 13.481 1.00 88.69 88 PRO A O 1
ATOM 715 N N . ILE A 1 89 ? -19.891 -0.751 15.494 1.00 84.62 89 ILE A N 1
ATOM 716 C CA . ILE A 1 89 ? -19.665 -2.122 14.994 1.00 84.62 89 ILE A CA 1
ATOM 717 C C . ILE A 1 89 ? -20.817 -2.596 14.103 1.00 84.62 89 ILE A C 1
ATOM 719 O O . ILE A 1 89 ? -20.565 -3.132 13.030 1.00 84.62 89 ILE A O 1
ATOM 723 N N . ALA A 1 90 ? -22.072 -2.370 14.505 1.00 88.50 90 ALA A N 1
ATOM 724 C CA . ALA A 1 90 ? -23.234 -2.772 13.710 1.00 88.50 90 ALA A CA 1
ATOM 725 C C . ALA A 1 90 ? -23.232 -2.126 12.313 1.00 88.50 90 ALA A C 1
ATOM 727 O O . ALA A 1 90 ? -23.484 -2.800 11.317 1.00 88.50 90 ALA A O 1
ATOM 728 N N . HIS A 1 91 ? -22.870 -0.842 12.239 1.00 91.81 91 HIS A N 1
ATOM 729 C CA . HIS A 1 91 ? -22.739 -0.126 10.975 1.00 91.81 91 HIS A CA 1
ATOM 730 C C . HIS A 1 91 ? -21.561 -0.669 10.156 1.00 91.81 91 HIS A C 1
ATOM 732 O O . HIS A 1 91 ? -21.718 -0.965 8.979 1.00 91.81 91 HIS A O 1
ATOM 738 N N . GLY A 1 92 ? -20.402 -0.897 10.781 1.00 93.00 92 GLY A N 1
ATOM 739 C CA . GLY A 1 92 ? -19.253 -1.509 10.111 1.00 93.00 92 GLY A CA 1
ATOM 740 C C . GLY A 1 92 ? -19.573 -2.890 9.529 1.00 93.00 92 GLY A C 1
ATOM 741 O O . GLY A 1 92 ? -19.221 -3.177 8.391 1.00 93.00 92 GLY A O 1
ATOM 742 N N . MET A 1 93 ? -20.300 -3.728 10.271 1.00 95.06 93 MET A N 1
ATOM 743 C CA . MET A 1 93 ? -20.730 -5.052 9.812 1.00 95.06 93 MET A CA 1
ATOM 744 C C . MET A 1 93 ? -21.713 -4.977 8.637 1.00 95.06 93 MET A C 1
ATOM 746 O O . MET A 1 93 ? -21.612 -5.791 7.719 1.00 95.06 93 MET A O 1
ATOM 750 N N . PHE A 1 94 ? -22.628 -4.003 8.641 1.00 96.62 94 PHE A N 1
ATOM 751 C CA . PHE A 1 94 ? -23.532 -3.743 7.518 1.00 96.62 94 PHE A CA 1
ATOM 752 C C . PHE A 1 94 ? -22.764 -3.335 6.253 1.00 96.62 94 PHE A C 1
ATOM 754 O O . PHE A 1 94 ? -22.989 -3.891 5.176 1.00 96.62 94 PHE A O 1
ATOM 761 N N . GLU A 1 95 ? -21.794 -2.430 6.388 1.00 97.12 95 GLU A N 1
ATOM 762 C CA . GLU A 1 95 ? -20.943 -2.026 5.267 1.00 97.12 95 GLU A CA 1
ATOM 763 C C . GLU A 1 95 ? -20.094 -3.196 4.748 1.00 97.12 95 GLU A C 1
ATOM 765 O O . GLU A 1 95 ? -19.888 -3.312 3.542 1.00 97.12 95 GLU A O 1
ATOM 770 N N . MET A 1 96 ? -19.649 -4.110 5.620 1.00 96.56 96 MET A N 1
ATOM 771 C CA . MET A 1 96 ? -18.964 -5.335 5.186 1.00 96.56 96 MET A CA 1
ATOM 772 C C . MET A 1 96 ? -19.892 -6.289 4.442 1.00 96.56 96 MET A C 1
ATOM 774 O O . MET A 1 96 ? -19.468 -6.889 3.462 1.00 96.56 96 MET A O 1
ATOM 778 N N . ALA A 1 97 ? -21.147 -6.442 4.865 1.00 96.06 97 ALA A N 1
ATOM 779 C CA . ALA A 1 97 ? -22.110 -7.240 4.107 1.00 96.06 97 ALA A CA 1
ATOM 780 C C . ALA A 1 97 ? -22.311 -6.668 2.698 1.00 96.06 97 ALA A C 1
ATOM 782 O O . ALA A 1 97 ? -22.162 -7.393 1.719 1.00 96.06 97 ALA A O 1
ATOM 783 N N . THR A 1 98 ? -22.495 -5.351 2.611 1.00 96.00 98 THR A N 1
ATOM 784 C CA . THR A 1 98 ? -22.618 -4.635 1.336 1.00 96.00 98 THR A CA 1
ATOM 785 C C . THR A 1 98 ? -21.388 -4.839 0.450 1.00 96.00 98 THR A C 1
ATOM 787 O O . THR A 1 98 ? -21.522 -5.109 -0.742 1.00 96.00 98 THR A O 1
ATOM 790 N N . LEU A 1 99 ? -20.182 -4.767 1.021 1.00 95.88 99 LEU A N 1
ATOM 791 C CA . LEU A 1 99 ? -18.948 -4.985 0.271 1.00 95.88 99 LEU A CA 1
ATOM 792 C C . LEU A 1 99 ? -18.889 -6.389 -0.341 1.00 95.88 99 LEU A C 1
ATOM 794 O O . LEU A 1 99 ? -18.562 -6.544 -1.517 1.00 95.88 99 LEU A O 1
ATOM 798 N N . PHE A 1 100 ? -19.202 -7.403 0.464 1.00 94.69 100 PHE A N 1
ATOM 799 C CA . PHE A 1 100 ? -19.231 -8.794 0.020 1.00 94.69 100 PHE A CA 1
ATOM 800 C C . PHE A 1 100 ? -20.212 -8.986 -1.134 1.00 94.69 100 PHE A C 1
ATOM 802 O O . PHE A 1 100 ? -19.838 -9.562 -2.154 1.00 94.69 100 PHE A O 1
ATOM 809 N N . ASP A 1 101 ? -21.425 -8.446 -1.011 1.00 92.75 101 ASP A N 1
ATOM 810 C CA . ASP A 1 101 ? -22.453 -8.553 -2.045 1.00 92.75 101 ASP A CA 1
ATOM 811 C C . ASP A 1 101 ? -22.005 -7.882 -3.350 1.00 92.75 101 ASP A C 1
ATOM 813 O O . ASP A 1 101 ? -22.172 -8.444 -4.437 1.00 92.75 101 ASP A O 1
ATOM 817 N N . LEU A 1 102 ? -21.375 -6.706 -3.256 1.00 92.06 102 LEU A N 1
ATOM 818 C CA . LEU A 1 102 ? -20.865 -5.977 -4.415 1.00 92.06 102 LEU A CA 1
ATOM 819 C C . LEU A 1 102 ? -19.721 -6.726 -5.108 1.00 92.06 102 LEU A C 1
ATOM 821 O O . LEU A 1 102 ? -19.721 -6.823 -6.336 1.00 92.06 102 LEU A O 1
ATOM 825 N N . ILE A 1 103 ? -18.760 -7.274 -4.362 1.00 90.50 103 ILE A N 1
ATOM 826 C CA . ILE A 1 103 ? -17.648 -8.037 -4.947 1.00 90.50 103 ILE A CA 1
ATOM 827 C C . ILE A 1 103 ? -18.158 -9.341 -5.566 1.00 90.50 103 ILE A C 1
ATOM 829 O O . ILE A 1 103 ? -17.847 -9.618 -6.727 1.00 90.50 103 ILE A O 1
ATOM 833 N N . ASN A 1 104 ? -18.999 -10.090 -4.849 1.00 89.69 104 ASN A N 1
ATOM 834 C CA . ASN A 1 104 ? -19.562 -11.350 -5.328 1.00 89.69 104 ASN A CA 1
ATOM 835 C C . ASN A 1 104 ? -20.341 -11.157 -6.641 1.00 89.69 104 ASN A C 1
ATOM 837 O O . ASN A 1 104 ? -20.090 -11.837 -7.638 1.00 89.69 104 ASN A O 1
ATOM 841 N N . SER A 1 105 ? -21.202 -10.135 -6.688 1.00 86.94 105 SER A N 1
ATOM 842 C CA . SER A 1 105 ? -22.036 -9.835 -7.860 1.00 86.94 105 SER A CA 1
ATOM 843 C C . SER A 1 105 ? -21.234 -9.470 -9.112 1.00 86.94 105 SER A C 1
ATOM 845 O O . SER A 1 105 ? -21.715 -9.653 -10.232 1.00 86.94 105 SER A O 1
ATOM 847 N N . ASN A 1 106 ? -20.022 -8.933 -8.953 1.00 81.69 106 ASN A N 1
ATOM 848 C CA . ASN A 1 106 ? -19.254 -8.380 -10.067 1.00 81.69 106 ASN A CA 1
ATOM 849 C C . ASN A 1 106 ? -18.068 -9.238 -10.519 1.00 81.69 106 ASN A C 1
ATOM 851 O O . ASN A 1 106 ? -17.728 -9.224 -11.708 1.00 81.69 106 ASN A O 1
ATOM 855 N N . VAL A 1 107 ? -17.415 -9.940 -9.590 1.00 75.56 107 VAL A N 1
ATOM 856 C CA . VAL A 1 107 ? -16.230 -10.757 -9.886 1.00 75.56 107 VAL A CA 1
ATOM 857 C C . VAL A 1 107 ? -16.630 -12.176 -10.299 1.00 75.56 107 VAL A C 1
ATOM 859 O O . VAL A 1 107 ? -15.899 -12.788 -11.070 1.00 75.56 107 VAL A O 1
ATOM 862 N N . LYS A 1 108 ? -17.818 -12.661 -9.893 1.00 72.88 108 LYS A N 1
ATOM 863 C CA . LYS A 1 108 ? -18.297 -14.030 -10.171 1.00 72.88 108 LYS A CA 1
ATOM 864 C C . LYS A 1 108 ? -17.267 -15.098 -9.779 1.00 72.88 108 LYS A C 1
ATOM 866 O O . LYS A 1 108 ? -17.020 -16.034 -10.535 1.00 72.88 108 LYS A O 1
ATOM 871 N N . VAL A 1 109 ? -16.621 -14.900 -8.634 1.00 69.56 109 VAL A N 1
ATOM 872 C CA . VAL A 1 109 ? -15.736 -15.904 -8.035 1.00 69.56 109 VAL A CA 1
ATOM 873 C C . VAL A 1 109 ? -16.582 -16.976 -7.372 1.00 69.56 109 VAL A C 1
ATOM 875 O O . VAL A 1 109 ? -17.653 -16.673 -6.844 1.00 69.56 109 VAL A O 1
ATOM 878 N N . ASP A 1 110 ? -16.072 -18.204 -7.370 1.00 76.25 110 ASP A N 1
ATOM 879 C CA . ASP A 1 110 ? -16.614 -19.255 -6.517 1.00 76.25 110 ASP A CA 1
ATOM 880 C C . ASP A 1 110 ? -16.594 -18.797 -5.055 1.00 76.25 110 ASP A C 1
ATOM 882 O O . ASP A 1 110 ? -15.721 -18.027 -4.640 1.00 76.25 110 ASP A O 1
ATOM 886 N N . GLU A 1 111 ? -17.557 -19.279 -4.272 1.00 73.94 111 GLU A N 1
ATOM 887 C CA . GLU A 1 111 ? -17.734 -18.885 -2.870 1.00 73.94 111 GLU A CA 1
ATOM 888 C C . GLU A 1 111 ? -16.451 -19.112 -2.048 1.00 73.94 111 GLU A C 1
ATOM 890 O O . GLU A 1 111 ? -16.090 -18.276 -1.217 1.00 73.94 111 GLU A O 1
ATOM 895 N N . ASP A 1 112 ? -15.690 -20.154 -2.401 1.00 74.06 112 ASP A N 1
ATOM 896 C CA . ASP A 1 112 ? -14.394 -20.514 -1.813 1.00 74.06 112 ASP A CA 1
ATOM 897 C C . ASP A 1 112 ? -13.284 -19.467 -2.023 1.00 74.06 112 ASP A C 1
ATOM 899 O O . ASP A 1 112 ? -12.296 -19.484 -1.296 1.00 74.06 112 ASP A O 1
ATOM 903 N N . HIS A 1 113 ? -13.432 -18.557 -2.994 1.00 82.75 113 HIS A N 1
ATOM 904 C CA . HIS A 1 113 ? -12.453 -17.508 -3.325 1.00 82.75 113 HIS A CA 1
ATOM 905 C C . HIS A 1 113 ? -12.960 -16.089 -3.027 1.00 82.75 113 HIS A C 1
ATOM 907 O O . HIS A 1 113 ? -12.273 -15.093 -3.300 1.00 82.75 113 HIS A O 1
ATOM 913 N N . LEU A 1 114 ? -14.185 -15.957 -2.510 1.00 89.25 114 LEU A N 1
ATOM 914 C CA . LEU A 1 114 ? -14.796 -14.656 -2.252 1.00 89.25 114 LEU A CA 1
ATOM 915 C C . LEU A 1 114 ? -14.023 -13.881 -1.178 1.00 89.25 114 LEU A C 1
ATOM 917 O O . LEU A 1 114 ? -13.811 -12.675 -1.314 1.00 89.25 114 LEU A O 1
ATOM 921 N N . ASN A 1 115 ? -13.559 -14.573 -0.138 1.00 91.56 115 ASN A N 1
ATOM 922 C CA . ASN A 1 115 ? -12.792 -13.969 0.949 1.00 91.56 115 ASN A CA 1
ATOM 923 C C . ASN A 1 115 ? -11.466 -13.376 0.452 1.00 91.56 115 ASN A C 1
ATOM 925 O O . ASN A 1 115 ? -11.115 -12.247 0.802 1.00 91.56 115 ASN A O 1
ATOM 929 N N . GLU A 1 116 ? -10.754 -14.089 -0.415 1.00 89.56 116 GLU A N 1
ATOM 930 C CA . GLU A 1 116 ? -9.519 -13.645 -1.056 1.00 89.56 116 GLU A CA 1
ATOM 931 C C . GLU A 1 116 ? -9.772 -12.437 -1.954 1.00 89.56 116 GLU A C 1
ATOM 933 O O . GLU A 1 116 ? -9.003 -11.474 -1.919 1.00 89.56 116 GLU A O 1
ATOM 938 N N . ALA A 1 117 ? -10.864 -12.449 -2.723 1.00 89.31 117 ALA A N 1
ATOM 939 C CA . ALA A 1 117 ? -11.236 -11.332 -3.584 1.00 89.31 117 ALA A CA 1
ATOM 940 C C . ALA A 1 117 ? -11.565 -10.069 -2.771 1.00 89.31 117 ALA A C 1
ATOM 942 O O . ALA A 1 117 ? -11.087 -8.980 -3.101 1.00 89.31 117 ALA A O 1
ATOM 943 N N . VAL A 1 118 ? -12.328 -10.205 -1.681 1.00 94.44 118 VAL A N 1
ATOM 944 C CA . VAL A 1 118 ? -12.641 -9.093 -0.770 1.00 94.44 118 VAL A CA 1
ATOM 945 C C . VAL A 1 118 ? -11.373 -8.580 -0.088 1.00 94.44 118 VAL A C 1
ATOM 947 O O . VAL A 1 118 ? -11.149 -7.370 -0.035 1.00 94.44 118 VAL A O 1
ATOM 950 N N . HIS A 1 119 ? -10.502 -9.475 0.381 1.00 93.44 119 HIS A N 1
ATOM 951 C CA . HIS A 1 119 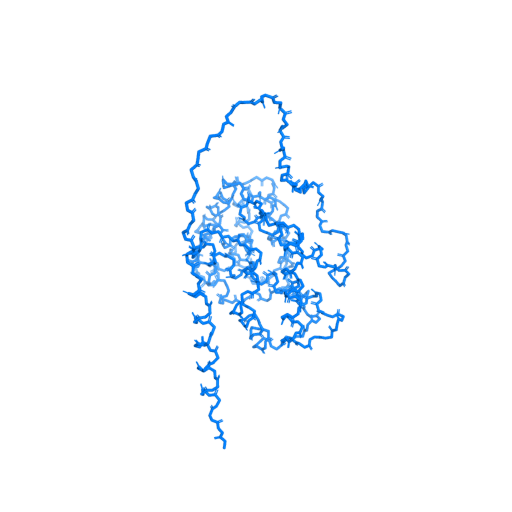? -9.214 -9.096 0.957 1.00 93.44 119 HIS A CA 1
ATOM 952 C C . HIS A 1 119 ? -8.350 -8.327 -0.050 1.00 93.44 119 HIS A C 1
ATOM 954 O O . HIS A 1 119 ? -7.841 -7.248 0.256 1.00 93.44 119 HIS A O 1
ATOM 960 N N . GLY A 1 120 ? -8.229 -8.847 -1.273 1.00 90.12 120 GLY A N 1
ATOM 961 C CA . GLY A 1 120 ? -7.493 -8.219 -2.365 1.00 90.12 120 GLY A CA 1
ATOM 962 C C . GLY A 1 120 ? -8.040 -6.839 -2.724 1.00 90.12 120 GLY A C 1
ATOM 963 O O . GLY A 1 120 ? -7.260 -5.914 -2.956 1.00 90.12 120 GLY A O 1
ATOM 964 N N . TYR A 1 121 ? -9.363 -6.666 -2.701 1.00 95.00 121 TYR A N 1
ATOM 965 C CA . TYR A 1 121 ? -9.990 -5.361 -2.883 1.00 95.00 121 TYR A CA 1
ATOM 966 C C . TYR A 1 121 ? -9.620 -4.380 -1.768 1.00 95.00 121 TYR A C 1
ATOM 968 O O . TYR A 1 121 ? -9.244 -3.248 -2.060 1.00 95.00 121 TYR A O 1
ATOM 976 N N . ILE A 1 122 ? -9.685 -4.800 -0.501 1.00 95.62 122 ILE A N 1
ATOM 977 C CA . ILE A 1 122 ? -9.320 -3.951 0.642 1.00 95.62 122 ILE A CA 1
ATOM 978 C C . ILE A 1 122 ? -7.853 -3.517 0.527 1.00 95.62 122 ILE A C 1
ATOM 980 O O . ILE A 1 122 ? -7.550 -2.329 0.642 1.00 95.62 122 ILE A O 1
ATOM 984 N N . GLU A 1 123 ? -6.942 -4.449 0.243 1.00 90.50 123 GLU A N 1
ATOM 985 C CA . GLU A 1 123 ? -5.525 -4.149 -0.003 1.00 90.50 123 GLU A CA 1
ATOM 986 C C . GLU A 1 123 ? -5.344 -3.128 -1.134 1.00 90.50 123 GLU A C 1
ATOM 988 O O . GLU A 1 123 ? -4.639 -2.129 -0.977 1.00 90.50 123 GLU A O 1
ATOM 993 N N . TRP A 1 124 ? -6.019 -3.343 -2.264 1.00 93.00 124 TRP A N 1
ATOM 994 C CA . TRP A 1 124 ? -5.973 -2.443 -3.411 1.00 93.00 124 TRP A CA 1
ATOM 995 C C . TRP A 1 124 ? -6.530 -1.051 -3.083 1.00 93.00 124 TRP A C 1
ATOM 997 O O . TRP A 1 124 ? -5.906 -0.044 -3.423 1.00 93.00 124 TRP A O 1
ATOM 1007 N N . TYR A 1 125 ? -7.664 -0.981 -2.386 1.00 95.06 125 TYR A N 1
ATOM 1008 C CA . TYR A 1 125 ? -8.339 0.264 -2.027 1.00 95.06 125 TYR A CA 1
ATOM 1009 C C . TYR A 1 125 ? -7.451 1.124 -1.126 1.00 95.06 125 TYR A C 1
ATOM 1011 O O . TYR A 1 125 ? -7.262 2.314 -1.382 1.00 95.06 125 TYR A O 1
ATOM 1019 N N . PHE A 1 126 ? -6.839 0.519 -0.108 1.00 92.50 126 PHE A N 1
ATOM 1020 C CA . PHE A 1 126 ? -5.898 1.217 0.767 1.00 92.50 126 PHE A CA 1
ATOM 1021 C C . PHE A 1 126 ? -4.568 1.542 0.073 1.00 92.50 126 PHE A C 1
ATOM 1023 O O . PHE A 1 126 ? -3.935 2.540 0.402 1.00 92.50 126 PHE A O 1
ATOM 1030 N N . GLY A 1 127 ? -4.149 0.753 -0.918 1.00 85.69 127 GLY A N 1
ATOM 1031 C CA . GLY A 1 127 ? -2.950 1.041 -1.705 1.00 85.69 127 GLY A CA 1
ATOM 1032 C C . GLY A 1 127 ? -3.122 2.170 -2.727 1.00 85.69 127 GLY A C 1
ATOM 1033 O O . GLY A 1 127 ? -2.155 2.874 -3.020 1.00 85.69 127 GLY A O 1
ATOM 1034 N N . LYS A 1 128 ? -4.328 2.345 -3.285 1.00 83.69 128 LYS A N 1
ATOM 1035 C CA . LYS A 1 128 ? -4.572 3.267 -4.408 1.00 83.69 128 LYS A CA 1
ATOM 1036 C C . LYS A 1 128 ? -5.532 4.414 -4.127 1.00 83.69 128 LYS A C 1
ATOM 1038 O O . LYS A 1 128 ? -5.329 5.476 -4.693 1.00 83.69 128 LYS A O 1
ATOM 1043 N N . TYR A 1 129 ? -6.568 4.209 -3.320 1.00 84.81 129 TYR A N 1
ATOM 1044 C CA . TYR A 1 129 ? -7.740 5.093 -3.298 1.00 84.81 129 TYR A CA 1
ATOM 1045 C C . TYR A 1 129 ? -7.901 5.871 -1.986 1.00 84.81 129 TYR A C 1
ATOM 1047 O O . TYR A 1 129 ? -8.466 6.961 -1.969 1.00 84.81 129 TYR A O 1
ATOM 1055 N N . ILE A 1 130 ? -7.392 5.340 -0.871 1.00 91.00 130 ILE A N 1
ATOM 1056 C CA . ILE A 1 130 ? -7.626 5.913 0.463 1.00 91.00 130 ILE A CA 1
ATOM 1057 C C . ILE A 1 130 ? -7.117 7.354 0.623 1.00 91.00 130 ILE A C 1
ATOM 1059 O O . ILE A 1 130 ? -7.789 8.173 1.248 1.00 91.00 130 ILE A O 1
ATOM 1063 N N . TYR A 1 131 ? -5.953 7.674 0.050 1.00 86.69 131 TYR A N 1
ATOM 1064 C CA . TYR A 1 131 ? -5.361 9.008 0.153 1.00 86.69 131 TYR A CA 1
ATOM 1065 C C . TYR A 1 131 ? -6.197 10.047 -0.593 1.00 86.69 131 TYR A C 1
ATOM 1067 O O . TYR A 1 131 ? -6.505 11.085 -0.016 1.00 86.69 131 TYR A O 1
ATOM 1075 N N . ASP A 1 132 ? -6.642 9.727 -1.809 1.00 84.62 132 ASP A N 1
ATOM 1076 C CA . ASP A 1 132 ? -7.468 10.611 -2.635 1.00 84.62 132 ASP A CA 1
ATOM 1077 C C . ASP A 1 132 ? -8.803 10.933 -1.942 1.00 84.62 132 ASP A C 1
ATOM 1079 O O . ASP A 1 132 ? -9.286 12.067 -1.969 1.00 84.62 132 ASP A O 1
ATOM 1083 N N . VAL A 1 133 ? -9.400 9.943 -1.267 1.00 87.00 133 VAL A N 1
ATOM 1084 C CA . VAL A 1 133 ? -10.635 10.135 -0.492 1.00 87.00 133 VAL A CA 1
ATOM 1085 C C . VAL A 1 133 ? -10.395 11.083 0.681 1.00 87.00 133 VAL A C 1
ATOM 1087 O O . VAL A 1 133 ? -11.188 11.998 0.899 1.00 87.00 133 VAL A O 1
ATOM 1090 N N . ILE A 1 134 ? -9.306 10.908 1.429 1.00 88.44 134 ILE A N 1
ATOM 1091 C CA . ILE A 1 134 ? -8.999 11.789 2.561 1.00 88.44 134 ILE A CA 1
ATOM 1092 C C . ILE A 1 134 ? -8.638 13.195 2.096 1.00 88.44 134 ILE A C 1
ATOM 1094 O O . ILE A 1 134 ? -9.067 14.153 2.727 1.00 88.44 134 ILE A O 1
ATOM 1098 N N . GLU A 1 135 ? -7.902 13.344 1.000 1.00 82.75 135 GLU A N 1
ATOM 1099 C CA . GLU A 1 135 ? -7.599 14.657 0.431 1.00 82.75 135 GLU A CA 1
ATOM 1100 C C . GLU A 1 135 ? -8.887 15.389 0.039 1.00 82.75 135 GLU A C 1
ATOM 1102 O O . GLU A 1 135 ? -9.084 16.550 0.397 1.00 82.75 135 GLU A O 1
ATOM 1107 N N . LYS A 1 136 ? -9.818 14.684 -0.613 1.00 86.12 136 LYS A N 1
ATOM 1108 C CA . LYS A 1 136 ? -11.073 15.266 -1.093 1.00 86.12 136 LYS A CA 1
ATOM 1109 C C . LYS A 1 136 ? -12.078 15.572 0.018 1.00 86.12 136 LYS A C 1
ATOM 1111 O O . LYS A 1 136 ? -12.761 16.590 -0.046 1.00 86.12 136 LYS A O 1
ATOM 1116 N N . PHE A 1 137 ? -12.222 14.684 0.999 1.00 85.44 137 PHE A N 1
ATOM 1117 C CA . PHE A 1 137 ? -13.282 14.773 2.012 1.00 85.44 137 PHE A CA 1
ATOM 1118 C C . PHE A 1 137 ? -12.768 15.143 3.409 1.00 85.44 137 PHE A C 1
ATOM 1120 O O . PHE A 1 137 ? -13.569 15.306 4.328 1.00 85.44 137 PHE A O 1
ATOM 1127 N N . SER A 1 138 ? -11.451 15.268 3.599 1.00 84.88 138 SER A N 1
ATOM 1128 C CA . SER A 1 138 ? -10.759 15.525 4.879 1.00 84.88 138 SER A CA 1
ATOM 1129 C C . SER A 1 138 ? -10.956 14.462 5.970 1.00 84.88 138 SER A C 1
ATOM 1131 O O . SER A 1 138 ? -10.354 14.544 7.040 1.00 84.88 138 SER A O 1
ATOM 1133 N N . HIS A 1 139 ? -11.783 13.450 5.721 1.00 85.62 139 HIS A N 1
ATOM 1134 C CA . HIS A 1 139 ? -12.041 12.337 6.619 1.00 85.62 139 HIS A CA 1
ATOM 1135 C C . HIS A 1 139 ? -12.422 11.095 5.813 1.00 85.62 139 HIS A C 1
ATOM 1137 O O . HIS A 1 139 ? -12.832 11.186 4.656 1.00 85.62 139 HIS A O 1
ATOM 1143 N N . TRP A 1 140 ? -12.308 9.930 6.445 1.00 93.06 140 TRP A N 1
ATOM 1144 C CA . TRP A 1 140 ? -12.712 8.659 5.861 1.00 93.06 140 TRP A CA 1
ATOM 1145 C C . TRP A 1 140 ? -13.752 7.963 6.739 1.00 93.06 140 TRP A C 1
ATOM 1147 O O . TRP A 1 140 ? -13.714 8.064 7.965 1.00 93.06 140 TRP A O 1
ATOM 1157 N N . GLN A 1 141 ? -14.683 7.254 6.106 1.00 92.00 141 GLN A N 1
ATOM 1158 C CA . GLN A 1 141 ? -15.727 6.466 6.757 1.00 92.00 141 GLN A CA 1
ATOM 1159 C C . GLN A 1 141 ? -15.800 5.091 6.096 1.00 92.00 141 GLN A C 1
ATOM 1161 O O . GLN A 1 141 ? -15.570 4.986 4.892 1.00 92.00 141 GLN A O 1
ATOM 1166 N N . ILE A 1 142 ? -16.189 4.058 6.851 1.00 94.56 142 ILE A N 1
ATOM 1167 C CA . ILE A 1 142 ? -16.214 2.670 6.354 1.00 94.56 142 ILE A CA 1
ATOM 1168 C C . ILE A 1 142 ? -17.041 2.534 5.078 1.00 94.56 142 ILE A C 1
ATOM 1170 O O . ILE A 1 142 ? -16.587 1.899 4.133 1.00 94.56 142 ILE A O 1
ATOM 1174 N N . LYS A 1 143 ? -18.184 3.221 4.991 1.00 94.19 143 LYS A N 1
ATOM 1175 C CA . LYS A 1 143 ? -19.039 3.230 3.796 1.00 94.19 143 LYS A CA 1
ATOM 1176 C C . LYS A 1 143 ? -18.324 3.642 2.502 1.00 94.19 143 LYS A C 1
ATOM 1178 O O . LYS A 1 143 ? -18.751 3.273 1.414 1.00 94.19 143 LYS A O 1
ATOM 1183 N N . PHE A 1 144 ? -17.225 4.398 2.580 1.00 94.44 144 PHE A N 1
ATOM 1184 C CA . PHE A 1 144 ? -16.463 4.799 1.394 1.00 94.44 144 PHE A CA 1
ATOM 1185 C C . PHE A 1 144 ? -15.735 3.630 0.736 1.00 94.44 144 PHE A C 1
ATOM 1187 O O . PHE A 1 144 ? -15.366 3.733 -0.436 1.00 94.44 144 PHE A O 1
ATOM 1194 N N . ILE A 1 145 ? -15.556 2.512 1.443 1.00 94.50 145 ILE A N 1
ATOM 1195 C CA . ILE A 1 145 ? -15.039 1.282 0.845 1.00 94.50 145 ILE A CA 1
ATOM 1196 C C . ILE A 1 145 ? -16.012 0.703 -0.186 1.00 94.50 145 ILE A C 1
ATOM 1198 O O . ILE A 1 145 ? -15.584 0.043 -1.125 1.00 94.50 145 ILE A O 1
ATOM 1202 N N . ASN A 1 146 ? -17.303 1.021 -0.068 1.00 94.75 146 ASN A N 1
ATOM 1203 C CA . ASN A 1 146 ? -18.358 0.574 -0.973 1.00 94.75 146 ASN A CA 1
ATOM 1204 C C . ASN A 1 146 ? -18.577 1.528 -2.156 1.00 94.75 146 ASN A C 1
ATOM 1206 O O . ASN A 1 146 ? -19.571 1.422 -2.870 1.00 94.75 146 ASN A O 1
ATOM 1210 N N . HIS A 1 147 ? -17.666 2.484 -2.378 1.00 91.25 147 HIS A N 1
ATOM 1211 C CA . HIS A 1 147 ? -17.823 3.474 -3.436 1.00 91.25 147 HIS A CA 1
ATOM 1212 C C . HIS A 1 147 ? -17.854 2.799 -4.827 1.00 91.25 147 HIS A C 1
ATOM 1214 O O . HIS A 1 147 ? -16.859 2.175 -5.217 1.00 91.25 147 HIS A O 1
ATOM 1220 N N . PRO A 1 148 ? -18.933 2.960 -5.624 1.00 86.44 148 PRO A N 1
ATOM 1221 C CA . PRO A 1 148 ? -19.112 2.217 -6.876 1.00 86.44 148 PRO A CA 1
ATOM 1222 C C . PRO A 1 148 ? -17.963 2.387 -7.873 1.00 86.44 148 PRO A C 1
ATOM 1224 O O . PRO A 1 148 ? -17.556 1.433 -8.534 1.00 86.44 148 PRO A O 1
ATOM 1227 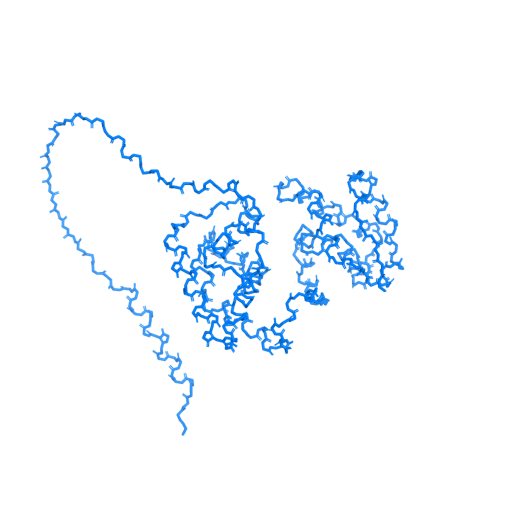N N . GLN A 1 149 ? -17.393 3.593 -7.958 1.00 86.50 149 GLN A N 1
ATOM 1228 C CA . GLN A 1 149 ? -16.261 3.863 -8.846 1.00 86.50 149 GLN A CA 1
ATOM 1229 C C . GLN A 1 149 ? -14.998 3.102 -8.425 1.00 86.50 149 GLN A C 1
ATOM 1231 O O . GLN A 1 149 ? -14.271 2.617 -9.290 1.00 86.50 149 GLN A O 1
ATOM 1236 N N . ALA A 1 150 ? -14.736 2.976 -7.120 1.00 88.81 150 ALA A N 1
ATOM 1237 C CA . ALA A 1 150 ? -13.562 2.268 -6.617 1.00 88.81 150 ALA A CA 1
ATOM 1238 C C . ALA A 1 150 ? -13.680 0.770 -6.923 1.00 88.81 150 ALA A C 1
ATOM 1240 O O . ALA A 1 150 ? -12.763 0.184 -7.494 1.00 88.81 150 ALA A O 1
ATOM 1241 N N . ILE A 1 151 ? -14.853 0.191 -6.656 1.00 89.94 151 ILE A N 1
ATOM 1242 C CA . ILE A 1 151 ? -15.170 -1.208 -6.966 1.00 89.94 151 ILE A CA 1
ATOM 1243 C C . ILE A 1 151 ? -15.051 -1.475 -8.469 1.00 89.94 151 ILE A C 1
ATOM 1245 O O . ILE A 1 151 ? -14.328 -2.381 -8.875 1.00 89.94 151 ILE A O 1
ATOM 1249 N N . SER A 1 152 ? -15.687 -0.653 -9.308 1.00 85.38 152 SER A N 1
ATOM 1250 C CA . SER A 1 152 ? -15.611 -0.779 -10.771 1.00 85.38 152 SER A CA 1
ATOM 1251 C C . SER A 1 152 ? -14.167 -0.713 -11.281 1.00 85.38 152 SER A C 1
ATOM 1253 O O . SER A 1 152 ? -13.745 -1.546 -12.081 1.00 85.38 152 SER A O 1
ATOM 1255 N N . THR A 1 153 ? -13.370 0.224 -10.761 1.00 87.19 153 THR A N 1
ATOM 1256 C CA . THR A 1 153 ? -11.956 0.371 -11.144 1.00 87.19 153 THR A CA 1
ATOM 1257 C C . THR A 1 153 ? -11.139 -0.853 -10.737 1.00 87.19 153 THR A C 1
ATOM 1259 O O . THR A 1 153 ? -10.324 -1.335 -11.523 1.00 87.19 153 THR A O 1
ATOM 1262 N N . PHE A 1 154 ? -11.375 -1.391 -9.539 1.00 88.69 154 PHE A N 1
ATOM 1263 C CA . PHE A 1 154 ? -10.751 -2.632 -9.101 1.00 88.69 154 PHE A CA 1
ATOM 1264 C C . PHE A 1 154 ? -11.102 -3.797 -10.030 1.00 88.69 154 PHE A C 1
ATOM 1266 O O . PHE A 1 154 ? -10.199 -4.450 -10.551 1.00 88.69 154 PHE A O 1
ATOM 1273 N N . ILE A 1 155 ? -12.388 -4.012 -10.315 1.00 85.19 155 ILE A N 1
ATOM 1274 C CA . ILE A 1 155 ? -12.854 -5.095 -11.193 1.00 85.19 155 ILE A CA 1
ATOM 1275 C C . ILE A 1 155 ? -12.241 -4.973 -12.591 1.00 85.19 155 ILE A C 1
ATOM 1277 O O . ILE A 1 155 ? -11.769 -5.965 -13.144 1.00 85.19 155 ILE A O 1
ATOM 1281 N N . ASN A 1 156 ? -12.205 -3.768 -13.160 1.00 83.31 156 ASN A N 1
ATOM 1282 C CA . ASN A 1 156 ? -11.584 -3.542 -14.464 1.00 83.31 156 ASN A CA 1
ATOM 1283 C C . ASN A 1 156 ? -10.083 -3.843 -14.420 1.00 83.31 156 ASN A C 1
ATOM 1285 O O . ASN A 1 156 ? -9.576 -4.522 -15.309 1.00 83.31 156 ASN A O 1
ATOM 1289 N N . SER A 1 157 ? -9.396 -3.454 -13.340 1.00 79.44 157 SER A N 1
ATOM 1290 C CA . SER A 1 157 ? -7.976 -3.769 -13.168 1.00 79.44 157 SER A CA 1
ATOM 1291 C C . SER A 1 157 ? -7.700 -5.273 -13.077 1.00 79.44 157 SER A C 1
ATOM 1293 O O . SER A 1 157 ? -6.661 -5.722 -13.557 1.00 79.44 157 SER A O 1
ATOM 1295 N N . LEU A 1 158 ? -8.631 -6.069 -12.533 1.00 74.81 158 LEU A N 1
ATOM 1296 C CA . LEU A 1 158 ? -8.547 -7.535 -12.560 1.00 74.81 158 LEU A CA 1
ATOM 1297 C C . LEU A 1 158 ? -8.739 -8.083 -13.983 1.00 74.81 158 LEU A C 1
ATOM 1299 O O . LEU A 1 158 ? -8.010 -8.968 -14.421 1.00 74.81 158 LEU A O 1
ATOM 1303 N N . ARG A 1 159 ? -9.693 -7.541 -14.744 1.00 71.31 159 ARG A N 1
ATOM 1304 C CA . ARG A 1 159 ? -9.973 -7.999 -16.117 1.00 71.31 159 ARG A CA 1
ATOM 1305 C C . ARG A 1 159 ? -8.822 -7.708 -17.077 1.00 71.31 159 ARG A C 1
ATOM 1307 O O . ARG A 1 159 ? -8.474 -8.561 -17.887 1.00 71.31 159 ARG A O 1
ATOM 1314 N N . GLU A 1 160 ? -8.210 -6.536 -16.958 1.00 66.75 160 GLU A N 1
ATOM 1315 C CA . GLU A 1 160 ? -7.079 -6.108 -17.792 1.00 66.75 160 GLU A CA 1
ATOM 1316 C C . GLU A 1 160 ? -5.787 -6.880 -17.496 1.00 66.75 160 GLU A C 1
ATOM 1318 O O . GLU A 1 160 ? -4.897 -6.952 -18.340 1.00 66.75 160 GLU A O 1
ATOM 1323 N N . SER A 1 161 ? -5.673 -7.480 -16.310 1.00 57.12 161 SER A N 1
ATOM 1324 C CA . SER A 1 161 ? -4.462 -8.177 -15.873 1.00 57.12 161 SER A CA 1
ATOM 1325 C C . SER A 1 161 ? -4.473 -9.697 -16.104 1.00 57.12 161 SER A C 1
ATOM 1327 O O . SER A 1 161 ? -3.530 -10.356 -15.671 1.00 57.12 161 SER A O 1
ATOM 1329 N N . HIS A 1 162 ? -5.467 -10.257 -16.817 1.00 47.69 162 HIS A N 1
ATOM 1330 C CA . HIS A 1 162 ? -5.654 -11.714 -16.997 1.00 47.69 162 HIS A CA 1
ATOM 1331 C C . HIS A 1 162 ? -5.532 -12.472 -15.663 1.00 47.69 162 HIS A C 1
ATOM 1333 O O . HIS A 1 162 ? -4.689 -13.352 -15.487 1.00 47.69 162 HIS A O 1
ATOM 1339 N N . PHE A 1 163 ? -6.337 -12.056 -14.688 1.00 43.47 163 PHE A N 1
ATOM 1340 C CA . PHE A 1 163 ? -6.182 -12.467 -13.302 1.00 43.47 163 PHE A CA 1
ATOM 1341 C C . PHE A 1 163 ? -6.706 -13.885 -13.034 1.00 43.47 163 PHE A C 1
ATOM 1343 O O . PHE A 1 163 ? -7.887 -14.168 -13.215 1.00 43.47 163 PHE A O 1
ATOM 1350 N N . ASP A 1 164 ? -5.811 -14.745 -12.549 1.00 39.56 164 ASP A N 1
ATOM 1351 C CA . ASP A 1 164 ? -6.096 -16.059 -11.972 1.00 39.56 164 ASP A CA 1
ATOM 1352 C C . ASP A 1 164 ? -6.172 -15.880 -10.443 1.00 39.56 164 ASP A C 1
ATOM 1354 O O . ASP A 1 164 ? -5.177 -15.516 -9.806 1.00 39.56 164 ASP A O 1
ATOM 1358 N N . ALA A 1 165 ? -7.362 -16.027 -9.851 1.00 38.09 165 ALA A N 1
ATOM 1359 C CA . ALA A 1 165 ? -7.643 -15.639 -8.460 1.00 38.09 165 ALA A CA 1
ATOM 1360 C C . ALA A 1 165 ? -6.770 -16.384 -7.425 1.00 38.09 165 ALA A C 1
ATOM 1362 O O . ALA A 1 165 ? -6.438 -15.823 -6.380 1.00 38.09 165 ALA A O 1
ATOM 1363 N N . GLY A 1 166 ? -6.274 -17.582 -7.757 1.00 33.12 166 GLY A N 1
ATOM 1364 C CA . GLY A 1 166 ? -5.311 -18.337 -6.940 1.00 33.12 166 GLY A CA 1
ATOM 1365 C C . GLY A 1 166 ? -3.888 -17.753 -6.910 1.00 33.12 166 GLY A C 1
ATOM 1366 O O . GLY A 1 166 ? -3.024 -18.230 -6.175 1.00 33.12 166 GLY A O 1
ATOM 1367 N N . SER A 1 167 ? -3.604 -16.707 -7.693 1.00 35.56 167 SER A N 1
ATOM 1368 C CA . SER A 1 167 ? -2.271 -16.115 -7.841 1.00 35.56 167 SER A CA 1
ATOM 1369 C C . SER A 1 167 ? -2.014 -14.885 -6.952 1.00 35.56 167 SER A C 1
ATOM 1371 O O . SER A 1 167 ? -0.936 -14.294 -7.056 1.00 35.56 167 SER A O 1
ATOM 1373 N N . MET A 1 168 ? -2.929 -14.484 -6.059 1.00 39.00 168 MET A N 1
ATOM 1374 C CA . MET A 1 168 ? -2.731 -13.297 -5.201 1.00 39.00 168 MET A CA 1
ATOM 1375 C C . MET A 1 168 ? -1.599 -13.426 -4.161 1.00 39.00 168 MET A C 1
ATOM 1377 O O . MET A 1 168 ? -1.185 -12.423 -3.584 1.00 39.00 168 MET A O 1
ATOM 1381 N N . ILE A 1 169 ? -1.012 -14.616 -3.984 1.00 38.00 169 ILE A N 1
ATOM 1382 C CA . ILE A 1 169 ? 0.243 -14.815 -3.227 1.00 38.00 169 ILE A CA 1
ATOM 1383 C C . ILE A 1 169 ? 1.463 -14.891 -4.170 1.00 38.00 169 ILE A C 1
ATOM 1385 O O . ILE A 1 169 ? 2.530 -15.385 -3.815 1.00 38.00 169 ILE A O 1
ATOM 1389 N N . LYS A 1 170 ? 1.372 -14.388 -5.405 1.00 40.19 170 LYS A N 1
ATOM 1390 C CA . LYS A 1 170 ? 2.565 -14.086 -6.205 1.00 40.19 170 LYS A CA 1
ATOM 1391 C C . LYS A 1 170 ? 2.914 -12.630 -5.963 1.00 40.19 170 LYS A C 1
ATOM 1393 O O . LYS A 1 170 ? 2.158 -11.748 -6.350 1.00 40.19 170 LYS A O 1
ATOM 1398 N N . LYS A 1 171 ? 4.052 -12.410 -5.286 1.00 48.56 171 LYS A N 1
ATOM 1399 C CA . LYS A 1 171 ? 4.721 -11.112 -5.083 1.00 48.56 171 LYS A CA 1
ATOM 1400 C C . LYS A 1 171 ? 4.288 -10.120 -6.164 1.00 48.56 171 LYS A C 1
ATOM 1402 O O . LYS A 1 171 ? 4.648 -10.337 -7.320 1.00 48.56 171 LYS A O 1
ATOM 1407 N N . ASN A 1 172 ? 3.506 -9.098 -5.790 1.00 51.31 172 ASN A N 1
ATOM 1408 C CA . ASN A 1 172 ? 3.015 -8.066 -6.706 1.00 51.31 172 ASN A CA 1
ATOM 1409 C C . ASN A 1 172 ? 4.109 -7.729 -7.718 1.00 51.31 172 ASN A C 1
ATOM 1411 O O . ASN A 1 172 ? 5.184 -7.265 -7.329 1.00 51.31 172 ASN A O 1
ATOM 1415 N N . LYS A 1 173 ? 3.869 -8.040 -8.995 1.00 65.25 173 LYS A N 1
ATOM 1416 C CA . LYS A 1 173 ? 4.848 -7.796 -10.051 1.00 65.25 173 LYS A CA 1
ATOM 1417 C C . LYS A 1 173 ? 5.090 -6.291 -10.094 1.00 65.25 173 LYS A C 1
ATOM 1419 O O . LYS A 1 173 ? 4.224 -5.536 -10.524 1.00 65.25 173 LYS A O 1
ATOM 1424 N N . ILE A 1 174 ? 6.251 -5.860 -9.609 1.00 74.94 174 ILE A N 1
ATOM 1425 C CA . ILE A 1 174 ? 6.640 -4.452 -9.628 1.00 74.94 174 ILE A CA 1
ATOM 1426 C C . ILE A 1 174 ? 6.825 -4.054 -11.096 1.00 74.94 174 ILE A C 1
ATOM 1428 O O . ILE A 1 174 ? 7.729 -4.553 -11.769 1.00 74.94 174 ILE A O 1
ATOM 1432 N N . THR A 1 175 ? 5.955 -3.181 -11.601 1.00 78.69 175 THR A N 1
ATOM 1433 C CA . THR A 1 175 ? 6.067 -2.610 -12.948 1.00 78.69 175 THR A CA 1
ATOM 1434 C C . THR A 1 175 ? 6.747 -1.248 -12.898 1.00 78.69 175 THR A C 1
ATOM 1436 O O . THR A 1 175 ? 6.772 -0.587 -11.859 1.00 78.69 175 THR A O 1
ATOM 1439 N N . LYS A 1 176 ? 7.302 -0.816 -14.036 1.00 78.56 176 LYS A N 1
ATOM 1440 C CA . LYS A 1 176 ? 7.937 0.499 -14.157 1.00 78.56 176 LYS A CA 1
ATOM 1441 C C . LYS A 1 176 ? 6.948 1.626 -13.834 1.00 78.56 176 LYS A C 1
ATOM 1443 O O . LYS A 1 176 ? 7.276 2.474 -13.018 1.00 78.56 176 LYS A O 1
ATOM 1448 N N . ASP A 1 177 ? 5.730 1.561 -14.368 1.00 70.88 177 ASP A N 1
ATOM 1449 C CA . ASP A 1 177 ? 4.710 2.600 -14.166 1.00 70.88 177 ASP A CA 1
ATOM 1450 C C . ASP A 1 177 ? 4.358 2.802 -12.686 1.00 70.88 177 ASP A C 1
ATOM 1452 O O . ASP A 1 177 ? 4.181 3.928 -12.226 1.00 70.88 177 ASP A O 1
ATOM 1456 N N . LEU A 1 178 ? 4.305 1.717 -11.906 1.00 74.62 178 LEU A N 1
ATOM 1457 C CA . LEU A 1 178 ? 4.056 1.790 -10.465 1.00 74.62 178 LEU A CA 1
ATOM 1458 C C . LEU A 1 178 ? 5.203 2.471 -9.707 1.00 74.62 178 LEU A C 1
ATOM 1460 O O . LEU A 1 178 ? 4.955 3.203 -8.746 1.00 74.62 178 LEU A O 1
ATOM 1464 N N . LEU A 1 179 ? 6.445 2.242 -10.139 1.00 85.69 179 LEU A N 1
ATOM 1465 C CA . LEU A 1 179 ? 7.620 2.911 -9.585 1.00 85.69 179 LEU A CA 1
ATOM 1466 C C . LEU A 1 179 ? 7.668 4.386 -9.999 1.00 85.69 179 LEU A C 1
ATOM 1468 O O . LEU A 1 179 ? 7.957 5.233 -9.161 1.00 85.69 179 LEU A O 1
ATOM 1472 N N . ASP A 1 180 ? 7.322 4.701 -11.249 1.00 80.00 180 ASP A N 1
ATOM 1473 C CA . ASP A 1 180 ? 7.203 6.071 -11.756 1.00 80.00 180 ASP A CA 1
ATOM 1474 C C . ASP A 1 180 ? 6.176 6.881 -10.949 1.00 80.00 180 ASP A C 1
ATOM 1476 O O . ASP A 1 180 ? 6.465 7.995 -10.510 1.00 80.00 180 ASP A O 1
ATOM 1480 N N . ILE A 1 181 ? 4.991 6.314 -10.699 1.00 74.56 181 ILE A N 1
ATOM 1481 C CA . ILE A 1 181 ? 3.940 6.958 -9.897 1.00 74.56 181 ILE A CA 1
ATOM 1482 C C . ILE A 1 181 ? 4.425 7.214 -8.468 1.00 74.56 181 ILE A C 1
ATOM 1484 O O . ILE A 1 181 ? 4.246 8.311 -7.942 1.00 74.56 181 ILE A O 1
ATOM 1488 N N . ALA A 1 182 ? 5.040 6.216 -7.834 1.00 78.19 182 ALA A N 1
ATOM 1489 C CA . ALA A 1 182 ? 5.506 6.349 -6.460 1.00 78.19 182 ALA A CA 1
ATOM 1490 C C . ALA A 1 182 ? 6.664 7.350 -6.331 1.00 78.19 182 ALA A C 1
ATOM 1492 O O . ALA A 1 182 ? 6.684 8.134 -5.384 1.00 78.19 182 ALA A O 1
ATOM 1493 N N . TYR A 1 183 ? 7.572 7.379 -7.310 1.00 89.19 183 TYR A N 1
ATOM 1494 C CA . TYR A 1 183 ? 8.687 8.321 -7.366 1.00 89.19 183 TYR A CA 1
ATOM 1495 C C . TYR A 1 183 ? 8.237 9.780 -7.512 1.00 89.19 183 TYR A C 1
ATOM 1497 O O . TYR A 1 183 ? 8.816 10.657 -6.877 1.00 89.19 183 TYR A O 1
ATOM 1505 N N . ARG A 1 184 ? 7.184 10.039 -8.302 1.00 84.88 184 ARG A N 1
ATOM 1506 C CA . ARG A 1 184 ? 6.574 11.378 -8.443 1.00 84.88 184 ARG A CA 1
ATOM 1507 C C . ARG A 1 184 ? 5.902 11.882 -7.166 1.00 84.88 184 ARG A C 1
ATOM 1509 O O . ARG A 1 184 ? 5.595 13.067 -7.081 1.00 84.88 184 ARG A O 1
ATOM 1516 N N . GLY A 1 185 ? 5.618 10.984 -6.224 1.00 83.12 185 GLY A N 1
ATOM 1517 C CA . GLY A 1 185 ? 5.113 11.332 -4.906 1.00 83.12 185 GLY A CA 1
ATOM 1518 C C . GLY A 1 185 ? 6.218 11.903 -4.021 1.00 83.12 185 GLY A C 1
ATOM 1519 O O . GLY A 1 185 ? 6.981 12.779 -4.419 1.00 83.12 185 GLY A O 1
ATOM 1520 N N . THR A 1 186 ? 6.305 11.401 -2.793 1.00 83.75 186 THR A N 1
ATOM 1521 C CA . THR A 1 186 ? 7.334 11.824 -1.843 1.00 83.75 186 THR A CA 1
ATOM 1522 C C . THR A 1 186 ? 8.306 10.678 -1.538 1.00 83.75 186 THR A C 1
ATOM 1524 O O . THR A 1 186 ? 7.912 9.507 -1.633 1.00 83.75 186 THR A O 1
ATOM 1527 N N . PRO A 1 187 ? 9.564 10.968 -1.145 1.00 89.25 187 PRO A N 1
ATOM 1528 C CA . PRO A 1 187 ? 10.535 9.933 -0.784 1.00 89.25 187 PRO A CA 1
ATOM 1529 C C . PRO A 1 187 ? 10.025 8.983 0.305 1.00 89.25 187 PRO A C 1
ATOM 1531 O O . PRO A 1 187 ? 10.243 7.776 0.227 1.00 89.25 187 PRO A O 1
ATOM 1534 N N . GLU A 1 188 ? 9.294 9.508 1.293 1.00 87.81 188 GLU A N 1
ATOM 1535 C CA . GLU A 1 188 ? 8.699 8.729 2.383 1.00 87.81 188 GLU A CA 1
ATOM 1536 C C . GLU A 1 188 ? 7.689 7.717 1.844 1.00 87.81 188 GLU A C 1
ATOM 1538 O O . GLU A 1 188 ? 7.753 6.534 2.177 1.00 87.81 188 GLU A O 1
ATOM 1543 N N . LYS A 1 189 ? 6.785 8.167 0.965 1.00 82.81 189 LYS A N 1
ATOM 1544 C CA . LYS A 1 189 ? 5.770 7.311 0.344 1.00 82.81 189 LYS A CA 1
ATOM 1545 C C . LYS A 1 189 ? 6.414 6.240 -0.529 1.00 82.81 189 LYS A C 1
ATOM 1547 O O . LYS A 1 189 ? 5.982 5.092 -0.529 1.00 82.81 189 LYS A O 1
ATOM 1552 N N . PHE A 1 190 ? 7.466 6.592 -1.262 1.00 90.81 190 PHE A N 1
ATOM 1553 C CA . PHE A 1 190 ? 8.121 5.634 -2.140 1.00 90.81 190 PHE A CA 1
ATOM 1554 C C . PHE A 1 190 ? 8.819 4.518 -1.341 1.00 90.81 190 PHE A C 1
ATOM 1556 O O . PHE A 1 190 ? 8.661 3.331 -1.645 1.00 90.81 190 PHE A O 1
ATOM 1563 N N . ILE A 1 191 ? 9.521 4.886 -0.265 1.00 92.94 191 ILE A N 1
ATOM 1564 C CA . ILE A 1 191 ? 10.210 3.943 0.627 1.00 92.94 191 ILE A CA 1
ATOM 1565 C C . ILE A 1 191 ? 9.220 3.085 1.418 1.00 92.94 191 ILE A C 1
ATOM 1567 O O . ILE A 1 191 ? 9.447 1.883 1.544 1.00 92.94 191 ILE A O 1
ATOM 1571 N N . SER A 1 192 ? 8.115 3.644 1.915 1.00 85.25 192 SER A N 1
ATOM 1572 C CA . SER A 1 192 ? 7.122 2.864 2.667 1.00 85.25 192 SER A CA 1
ATOM 1573 C C . SER A 1 192 ? 6.406 1.817 1.805 1.00 85.25 192 SER A C 1
ATOM 1575 O O . SER A 1 192 ? 5.978 0.786 2.318 1.00 85.25 192 SER A O 1
ATOM 1577 N N . MET A 1 193 ? 6.313 2.032 0.490 1.00 83.88 193 MET A N 1
ATOM 1578 C CA . MET A 1 193 ? 5.679 1.084 -0.432 1.00 83.88 193 MET A CA 1
ATOM 1579 C C . MET A 1 193 ? 6.627 -0.029 -0.909 1.00 83.88 193 MET A C 1
ATOM 1581 O O . MET A 1 193 ? 6.220 -1.191 -1.011 1.00 83.88 193 MET A O 1
ATOM 1585 N N . TYR A 1 194 ? 7.885 0.302 -1.217 1.00 88.19 194 TYR A N 1
ATOM 1586 C CA . TYR A 1 194 ? 8.795 -0.622 -1.916 1.00 88.19 194 TYR A CA 1
ATOM 1587 C C . TYR A 1 194 ? 10.086 -0.947 -1.160 1.00 88.19 194 TYR A C 1
ATOM 1589 O O . TYR A 1 194 ? 10.857 -1.807 -1.591 1.00 88.19 194 TYR A O 1
ATOM 1597 N N . GLY A 1 195 ? 10.324 -0.304 -0.021 1.00 92.06 195 GLY A N 1
ATOM 1598 C CA . GLY A 1 195 ? 11.534 -0.488 0.765 1.00 92.06 195 GLY A CA 1
ATOM 1599 C C . GLY A 1 195 ? 12.784 0.050 0.070 1.00 92.06 195 GLY A C 1
ATOM 1600 O O . GLY A 1 195 ? 12.747 0.677 -0.986 1.00 92.06 195 GLY A O 1
ATOM 1601 N N . ILE A 1 196 ? 13.932 -0.203 0.685 1.00 95.06 196 ILE A N 1
ATOM 1602 C CA . ILE A 1 196 ? 15.197 0.454 0.346 1.00 95.06 196 ILE A CA 1
ATOM 1603 C C . ILE A 1 196 ? 15.741 -0.024 -1.004 1.00 95.06 196 ILE A C 1
ATOM 1605 O O . ILE A 1 196 ? 16.114 0.782 -1.851 1.00 95.06 196 ILE A O 1
ATOM 1609 N N . ILE A 1 197 ? 15.792 -1.342 -1.216 1.00 93.56 197 ILE A N 1
ATOM 1610 C CA . ILE A 1 197 ? 16.542 -1.933 -2.335 1.00 93.56 197 ILE A CA 1
ATOM 1611 C C . ILE A 1 197 ? 15.837 -1.718 -3.679 1.00 93.56 197 ILE A C 1
ATOM 1613 O O . ILE A 1 197 ? 16.498 -1.426 -4.675 1.00 93.56 197 ILE A O 1
ATOM 1617 N N . ILE A 1 198 ? 14.505 -1.815 -3.714 1.00 93.00 198 ILE A N 1
ATOM 1618 C CA . ILE A 1 198 ? 13.730 -1.537 -4.931 1.00 93.00 198 ILE A CA 1
ATOM 1619 C C . ILE A 1 198 ? 13.840 -0.060 -5.309 1.00 93.00 198 ILE A C 1
ATOM 1621 O O . ILE A 1 198 ? 14.129 0.242 -6.468 1.00 93.00 198 ILE A O 1
ATOM 1625 N N . VAL A 1 199 ? 13.677 0.845 -4.337 1.00 95.38 199 VAL A N 1
ATOM 1626 C CA . VAL A 1 199 ? 13.829 2.291 -4.554 1.00 95.38 199 VAL A CA 1
ATOM 1627 C C . VAL A 1 199 ? 15.236 2.603 -5.058 1.00 95.38 199 VAL A C 1
ATOM 1629 O O . VAL A 1 199 ? 15.379 3.247 -6.092 1.00 95.38 199 VAL A O 1
ATOM 1632 N N . TYR A 1 200 ? 16.278 2.074 -4.412 1.00 95.69 200 TYR A N 1
ATOM 1633 C CA . TYR A 1 200 ? 17.661 2.259 -4.854 1.00 95.69 200 TYR A CA 1
ATOM 1634 C C . TYR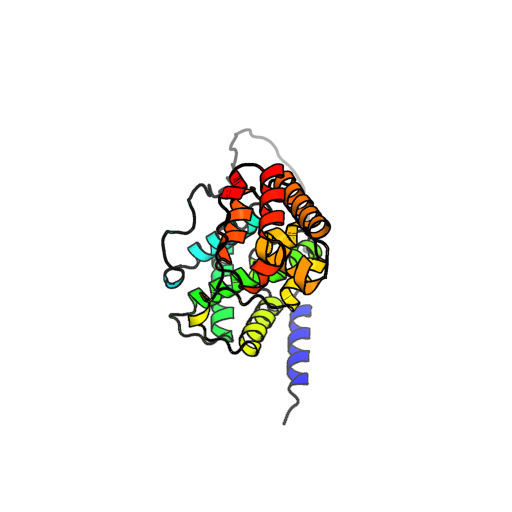 A 1 200 ? 17.882 1.782 -6.294 1.00 95.69 200 TYR A C 1
ATOM 1636 O O . TYR A 1 200 ? 18.400 2.525 -7.128 1.00 95.69 200 TYR A O 1
ATOM 1644 N N . GLY A 1 201 ? 17.455 0.556 -6.609 1.00 93.38 201 GLY A N 1
ATOM 1645 C CA . GLY A 1 201 ? 17.602 -0.005 -7.948 1.00 93.38 201 GLY A CA 1
ATOM 1646 C C . GLY A 1 201 ? 16.877 0.821 -9.011 1.00 93.38 201 GLY A C 1
ATOM 1647 O O . GLY A 1 201 ? 17.404 1.003 -10.107 1.00 93.38 201 GLY A O 1
ATOM 1648 N N . TYR A 1 202 ? 15.709 1.376 -8.681 1.00 94.19 202 TYR A N 1
ATOM 1649 C CA . TYR A 1 202 ? 14.971 2.278 -9.559 1.00 94.19 202 TYR A CA 1
ATOM 1650 C C . TYR A 1 202 ? 15.680 3.623 -9.768 1.00 94.19 202 TYR A C 1
ATOM 1652 O O . TYR A 1 202 ? 15.806 4.075 -10.903 1.00 94.19 202 TYR A O 1
ATOM 1660 N N . LEU A 1 203 ? 16.200 4.247 -8.709 1.00 94.56 203 LEU A N 1
ATOM 1661 C CA . LEU A 1 203 ? 16.934 5.512 -8.814 1.00 94.56 203 LEU A CA 1
ATOM 1662 C C . LEU A 1 203 ? 18.207 5.357 -9.660 1.00 94.56 203 LEU A C 1
ATOM 1664 O O . LEU A 1 203 ? 18.495 6.197 -10.510 1.00 94.56 203 LEU A O 1
ATOM 1668 N N . ARG A 1 204 ? 18.931 4.245 -9.488 1.00 94.12 204 ARG A N 1
ATOM 1669 C CA . ARG A 1 204 ? 20.169 3.956 -10.226 1.00 94.12 204 ARG A CA 1
ATOM 1670 C C . ARG A 1 204 ? 19.909 3.567 -11.676 1.00 94.12 204 ARG A C 1
ATOM 1672 O O . ARG A 1 204 ? 20.484 4.159 -12.579 1.00 94.12 204 ARG A O 1
ATOM 1679 N N . ALA A 1 205 ? 19.070 2.558 -11.904 1.00 88.38 205 ALA A N 1
ATOM 1680 C CA . ALA A 1 205 ? 18.882 1.985 -13.236 1.00 88.38 205 ALA A CA 1
ATOM 1681 C C . ALA A 1 205 ? 17.755 2.653 -14.036 1.00 88.38 205 ALA A C 1
ATOM 1683 O O . ALA A 1 205 ? 17.785 2.626 -15.261 1.00 88.38 205 ALA A O 1
ATOM 1684 N N . GLY A 1 206 ? 16.746 3.206 -13.362 1.00 88.00 206 GLY A N 1
ATOM 1685 C CA . GLY A 1 206 ? 15.607 3.876 -13.990 1.00 88.00 206 GLY A CA 1
ATOM 1686 C C . GLY A 1 206 ? 15.832 5.373 -14.185 1.00 88.00 206 GLY A C 1
ATOM 1687 O O . GLY A 1 206 ? 15.576 5.877 -15.271 1.00 88.00 206 GLY A O 1
ATOM 1688 N N . GLN A 1 207 ? 16.327 6.065 -13.153 1.00 91.25 207 GLN A N 1
ATOM 1689 C CA . GLN A 1 207 ? 16.534 7.523 -13.172 1.00 91.25 207 GLN A CA 1
ATOM 1690 C C . GLN A 1 207 ? 17.990 7.941 -13.438 1.00 91.25 207 GLN A C 1
ATOM 1692 O O . GLN A 1 207 ? 18.263 9.122 -13.626 1.00 91.25 207 GLN A O 1
ATOM 1697 N N . GLY A 1 208 ? 18.937 6.995 -13.459 1.00 91.06 208 GLY A N 1
ATOM 1698 C CA . GLY A 1 208 ? 20.345 7.277 -13.754 1.00 91.06 208 GLY A CA 1
ATOM 1699 C C . GLY A 1 208 ? 21.074 8.088 -12.677 1.00 91.06 208 GLY A C 1
ATOM 1700 O O . GLY A 1 208 ? 22.127 8.659 -12.953 1.00 91.06 208 GLY A O 1
ATOM 1701 N N . LEU A 1 209 ? 20.538 8.163 -11.455 1.00 94.25 209 LEU A N 1
ATOM 1702 C CA . LEU A 1 209 ? 21.152 8.937 -10.374 1.00 94.25 209 LEU A CA 1
ATOM 1703 C C . LEU A 1 209 ? 22.463 8.301 -9.905 1.00 94.25 209 LEU A C 1
ATOM 1705 O O . LEU A 1 209 ? 22.640 7.085 -9.989 1.00 94.25 209 LEU A O 1
ATOM 1709 N N . SER A 1 210 ? 23.380 9.106 -9.357 1.00 95.00 210 SER A N 1
ATOM 1710 C CA . SER A 1 210 ? 24.609 8.604 -8.727 1.00 95.00 210 SER A CA 1
ATOM 1711 C C . SER A 1 210 ? 24.307 7.780 -7.465 1.00 95.00 210 SER A C 1
ATOM 1713 O O . SER A 1 210 ? 23.190 7.813 -6.935 1.00 95.00 210 SER A O 1
ATOM 1715 N N . VAL A 1 211 ? 25.297 7.022 -6.976 1.00 92.12 211 VAL A N 1
ATOM 1716 C CA . VAL A 1 211 ? 25.173 6.276 -5.710 1.00 92.12 211 VAL A CA 1
ATOM 1717 C C . VAL A 1 211 ? 24.843 7.240 -4.573 1.00 92.12 211 VAL A C 1
ATOM 1719 O O . VAL A 1 211 ? 23.846 7.033 -3.887 1.00 92.12 211 VAL A O 1
ATOM 1722 N N . ASP A 1 212 ? 25.603 8.328 -4.445 1.00 93.69 212 ASP A N 1
ATOM 1723 C CA . ASP A 1 212 ? 25.426 9.310 -3.373 1.00 93.69 212 ASP A CA 1
ATOM 1724 C C . ASP A 1 212 ? 24.063 9.997 -3.429 1.00 93.69 212 ASP A C 1
ATOM 1726 O O . ASP A 1 212 ? 23.385 10.089 -2.408 1.00 93.69 212 ASP A O 1
ATOM 1730 N N . ALA A 1 213 ? 23.608 10.405 -4.619 1.00 95.12 213 ALA A N 1
ATOM 1731 C CA . ALA A 1 213 ? 22.289 11.015 -4.783 1.00 95.12 213 ALA A CA 1
ATOM 1732 C C . ALA A 1 213 ? 21.164 10.031 -4.423 1.00 95.12 213 ALA A C 1
ATOM 1734 O O . ALA A 1 213 ? 20.213 10.393 -3.730 1.00 95.12 213 ALA A O 1
ATOM 1735 N N . SER A 1 214 ? 21.296 8.766 -4.837 1.00 96.31 214 SER A N 1
ATOM 1736 C CA . SER A 1 214 ? 20.321 7.717 -4.518 1.00 96.31 214 SER A CA 1
ATOM 1737 C C . SER A 1 214 ? 20.283 7.419 -3.017 1.00 96.31 214 SER A C 1
ATOM 1739 O O . SER A 1 214 ? 19.212 7.271 -2.432 1.00 96.31 214 SER A O 1
ATOM 1741 N N . VAL A 1 215 ? 21.451 7.358 -2.374 1.00 95.94 215 VAL A N 1
ATOM 1742 C CA . VAL A 1 215 ? 21.577 7.156 -0.927 1.00 95.94 215 VAL A CA 1
ATOM 1743 C C . VAL A 1 215 ? 21.024 8.354 -0.164 1.00 95.94 215 VAL A C 1
ATOM 1745 O O . VAL A 1 215 ? 20.314 8.146 0.814 1.00 95.94 215 VAL A O 1
ATOM 1748 N N . SER A 1 216 ? 21.302 9.587 -0.598 1.00 96.19 216 SER A N 1
ATOM 1749 C CA . SER A 1 216 ? 20.765 10.801 0.028 1.00 96.19 216 SER A CA 1
ATOM 1750 C C . SER A 1 216 ? 19.241 10.818 -0.029 1.00 96.19 216 SER A C 1
ATOM 1752 O O . SER A 1 216 ? 18.601 10.997 1.001 1.00 96.19 216 SER A O 1
ATOM 1754 N N . TYR A 1 217 ? 18.659 10.519 -1.196 1.00 96.81 217 TYR A N 1
ATOM 1755 C CA . TYR A 1 217 ? 17.207 10.416 -1.361 1.00 96.81 217 TYR A CA 1
ATOM 1756 C C . TYR A 1 217 ? 16.593 9.409 -0.378 1.00 96.81 217 TYR A C 1
ATOM 1758 O O . TYR A 1 217 ? 15.590 9.689 0.280 1.00 96.81 217 TYR A O 1
ATOM 1766 N N . ILE A 1 218 ? 17.216 8.233 -0.247 1.00 96.88 218 ILE A N 1
ATOM 1767 C CA . ILE A 1 218 ? 16.752 7.187 0.670 1.00 96.88 218 ILE A CA 1
ATOM 1768 C C . ILE A 1 218 ? 16.921 7.615 2.132 1.00 96.88 218 ILE A C 1
ATOM 1770 O O . ILE A 1 218 ? 16.008 7.409 2.930 1.00 96.88 218 ILE A O 1
ATOM 1774 N N . LYS A 1 219 ? 18.059 8.222 2.494 1.00 95.44 219 LYS A N 1
ATOM 1775 C CA . LYS A 1 219 ? 18.311 8.739 3.848 1.00 95.44 219 LYS A CA 1
ATOM 1776 C C . LYS A 1 219 ? 17.242 9.747 4.249 1.00 95.44 219 LYS A C 1
ATOM 1778 O O . LYS A 1 219 ? 16.645 9.592 5.311 1.00 95.44 219 LYS A O 1
ATOM 1783 N N . ASP A 1 220 ? 16.957 10.711 3.381 1.00 93.94 220 ASP A N 1
ATOM 1784 C CA . ASP A 1 220 ? 15.959 11.746 3.634 1.00 93.94 220 ASP A CA 1
ATOM 1785 C C . ASP A 1 220 ? 14.568 11.141 3.836 1.00 93.94 220 ASP A C 1
ATOM 1787 O O . ASP A 1 220 ? 13.878 11.482 4.799 1.00 93.94 220 ASP A O 1
ATOM 1791 N N . GLY A 1 221 ? 14.170 10.191 2.985 1.00 94.38 221 GLY A N 1
ATOM 1792 C CA . GLY A 1 221 ? 12.884 9.512 3.129 1.00 94.38 221 GLY A CA 1
ATOM 1793 C C . GLY A 1 221 ? 12.778 8.693 4.422 1.00 94.38 221 GLY A C 1
ATOM 1794 O O . GLY A 1 221 ? 11.761 8.782 5.109 1.00 94.38 221 GLY A O 1
ATOM 1795 N N . ILE A 1 222 ? 13.828 7.959 4.815 1.00 94.56 222 ILE A N 1
ATOM 1796 C CA . ILE A 1 222 ? 13.858 7.215 6.089 1.00 94.56 222 ILE A CA 1
ATOM 1797 C C . ILE A 1 222 ? 13.781 8.174 7.279 1.00 94.56 222 ILE A C 1
ATOM 1799 O O . ILE A 1 222 ? 12.987 7.950 8.189 1.00 94.56 222 ILE A O 1
ATOM 1803 N N . LEU A 1 223 ? 14.575 9.249 7.285 1.00 93.12 223 LEU A N 1
ATOM 1804 C CA . LEU A 1 223 ? 14.581 10.224 8.379 1.00 93.12 223 LEU A CA 1
ATOM 1805 C C . LEU A 1 223 ? 13.201 10.842 8.579 1.00 93.12 223 LEU A C 1
ATOM 1807 O O . LEU A 1 223 ? 12.741 10.968 9.712 1.00 93.12 223 LEU A O 1
ATOM 1811 N N . ARG A 1 224 ? 12.519 11.199 7.490 1.00 90.31 224 ARG A N 1
ATOM 1812 C CA . ARG A 1 224 ? 11.186 11.799 7.555 1.00 90.31 224 ARG A CA 1
ATOM 1813 C C . ARG A 1 224 ? 10.115 10.788 7.972 1.00 90.31 224 ARG A C 1
ATOM 1815 O O . ARG A 1 224 ? 9.290 11.123 8.822 1.00 90.31 224 ARG A O 1
ATOM 1822 N N . LEU A 1 225 ? 10.182 9.545 7.484 1.00 86.69 225 LEU A N 1
ATOM 1823 C CA . LEU A 1 225 ? 9.326 8.445 7.949 1.00 86.69 225 LEU A CA 1
ATOM 1824 C C . LEU A 1 225 ? 9.480 8.205 9.455 1.00 86.69 225 LEU A C 1
ATOM 1826 O O . LEU A 1 225 ? 8.487 8.219 10.181 1.00 86.69 225 LEU A O 1
ATOM 1830 N N . CYS A 1 226 ? 10.713 8.071 9.942 1.00 87.88 226 CYS A N 1
ATOM 1831 C CA . CYS A 1 226 ? 10.985 7.850 11.361 1.00 87.88 226 CYS A CA 1
ATOM 1832 C C . CYS A 1 226 ? 10.588 9.060 12.219 1.00 87.88 226 CYS A C 1
ATOM 1834 O O . CYS A 1 226 ? 9.977 8.892 13.272 1.00 87.88 226 CYS A O 1
ATOM 1836 N N . LYS A 1 227 ? 10.875 10.289 11.766 1.00 86.81 227 LYS A N 1
ATOM 1837 C CA . LYS A 1 227 ? 10.518 11.525 12.485 1.00 86.81 227 LYS A CA 1
ATOM 1838 C C . LYS A 1 227 ? 9.007 11.714 12.606 1.00 86.81 227 LYS A C 1
ATOM 1840 O O . LYS A 1 227 ? 8.545 12.253 13.605 1.00 86.81 227 LYS A O 1
ATOM 1845 N N . SER A 1 228 ? 8.244 11.271 11.608 1.00 75.50 228 SER A N 1
ATOM 1846 C CA . SER A 1 228 ? 6.779 11.313 11.651 1.00 75.50 228 SER A CA 1
ATOM 1847 C C . SER A 1 228 ? 6.166 10.325 12.652 1.00 75.50 228 SER A C 1
ATOM 1849 O O . SER A 1 228 ? 4.983 10.433 12.958 1.00 75.50 228 SER A O 1
ATOM 1851 N N . GLY A 1 229 ? 6.943 9.352 13.147 1.00 70.62 229 GLY A N 1
ATOM 1852 C CA . GLY A 1 229 ? 6.460 8.282 14.024 1.00 70.62 229 GLY A CA 1
ATOM 1853 C C . GLY A 1 229 ? 5.566 7.250 13.327 1.00 70.62 229 GLY A C 1
ATOM 1854 O O . GLY A 1 229 ? 5.109 6.317 13.979 1.00 70.62 229 GLY A O 1
ATOM 1855 N N . ILE A 1 230 ? 5.327 7.394 12.017 1.00 68.12 230 ILE A N 1
ATOM 1856 C CA . ILE A 1 230 ? 4.477 6.490 11.228 1.00 68.12 230 ILE A CA 1
ATOM 1857 C C . ILE A 1 230 ? 5.177 5.142 11.018 1.00 68.12 230 ILE A C 1
ATOM 1859 O O . ILE A 1 230 ? 4.536 4.096 11.079 1.00 68.12 230 ILE A O 1
ATOM 1863 N N . PHE A 1 231 ? 6.493 5.162 10.792 1.00 77.38 231 PHE A N 1
ATOM 1864 C CA . PHE A 1 231 ? 7.293 3.959 10.582 1.00 77.38 231 PHE A CA 1
ATOM 1865 C C . PHE A 1 231 ? 8.503 3.933 11.505 1.00 77.38 231 PHE A C 1
ATOM 1867 O O . PHE A 1 231 ? 9.207 4.928 11.665 1.00 77.38 231 PHE A O 1
ATOM 1874 N N . THR A 1 232 ? 8.793 2.757 12.050 1.00 87.12 232 THR A N 1
ATOM 1875 C CA . THR A 1 232 ? 10.092 2.454 12.645 1.00 87.12 232 THR A CA 1
ATOM 1876 C C . THR A 1 232 ? 11.062 1.972 11.569 1.00 87.12 232 THR A C 1
ATOM 1878 O O . THR A 1 232 ? 10.667 1.459 10.518 1.00 87.12 232 THR A O 1
ATOM 1881 N N . LEU A 1 233 ? 12.363 2.092 11.842 1.00 89.94 233 LEU A N 1
ATOM 1882 C CA . LEU A 1 233 ? 13.397 1.583 10.940 1.00 89.94 233 LEU A CA 1
ATOM 1883 C C . LEU A 1 233 ? 13.248 0.072 10.686 1.00 89.94 233 LEU A C 1
ATOM 1885 O O . LEU A 1 233 ? 13.444 -0.381 9.561 1.00 89.94 233 LEU A O 1
ATOM 1889 N N . ASP A 1 234 ? 12.848 -0.694 11.705 1.00 86.81 234 ASP A N 1
ATOM 1890 C CA . ASP A 1 234 ? 12.609 -2.136 11.580 1.00 86.81 234 ASP A CA 1
ATOM 1891 C C . ASP A 1 234 ? 11.455 -2.443 10.609 1.00 86.81 234 ASP A C 1
ATOM 1893 O O . ASP A 1 234 ? 11.596 -3.316 9.756 1.00 86.81 234 ASP A O 1
ATOM 1897 N N . GLN A 1 235 ? 10.366 -1.667 10.631 1.00 82.31 235 GLN A N 1
ATOM 1898 C CA . GLN A 1 235 ? 9.267 -1.837 9.669 1.00 82.31 235 GLN A CA 1
ATOM 1899 C C . GLN A 1 235 ? 9.707 -1.551 8.224 1.00 82.31 235 GLN A C 1
ATOM 1901 O O . GLN A 1 235 ? 9.311 -2.259 7.298 1.00 82.31 235 GLN A O 1
ATOM 1906 N N . ILE A 1 236 ? 10.564 -0.546 8.013 1.00 88.50 236 ILE A N 1
ATOM 1907 C CA . ILE A 1 236 ? 11.136 -0.246 6.688 1.00 88.50 236 ILE A CA 1
ATOM 1908 C C . ILE A 1 236 ? 12.013 -1.412 6.203 1.00 88.50 236 ILE A C 1
ATOM 1910 O O . ILE A 1 236 ? 12.002 -1.769 5.018 1.00 88.50 236 ILE A O 1
ATOM 1914 N N . ILE A 1 237 ? 12.764 -2.038 7.112 1.00 91.69 237 ILE A N 1
ATOM 1915 C CA . ILE A 1 237 ? 13.574 -3.222 6.813 1.00 91.69 237 ILE A CA 1
ATOM 1916 C C . ILE A 1 237 ? 12.686 -4.418 6.456 1.00 91.69 237 ILE A C 1
ATOM 1918 O O . ILE A 1 237 ? 12.985 -5.121 5.489 1.00 91.69 237 ILE A O 1
ATOM 1922 N N . ASP A 1 238 ? 11.580 -4.630 7.167 1.00 84.25 238 ASP A N 1
ATOM 1923 C CA . ASP A 1 238 ? 10.632 -5.706 6.869 1.00 84.25 238 ASP A CA 1
ATOM 1924 C C . ASP A 1 238 ? 10.010 -5.543 5.476 1.00 84.25 238 ASP A C 1
ATOM 1926 O O . ASP A 1 238 ? 9.988 -6.495 4.689 1.00 84.25 238 ASP A O 1
ATOM 1930 N N . ILE A 1 239 ? 9.602 -4.319 5.118 1.00 84.94 239 ILE A N 1
ATOM 1931 C CA . ILE A 1 239 ? 9.122 -3.994 3.765 1.00 84.94 239 ILE A CA 1
ATOM 1932 C C . ILE A 1 239 ? 10.205 -4.285 2.730 1.00 84.94 239 ILE A C 1
ATOM 1934 O O . ILE A 1 239 ? 9.930 -4.913 1.709 1.00 84.94 239 ILE A O 1
ATOM 1938 N N . THR A 1 240 ? 11.443 -3.863 2.997 1.00 91.50 240 THR A N 1
ATOM 1939 C CA . THR A 1 240 ? 12.581 -4.121 2.108 1.00 91.50 240 THR A CA 1
ATOM 1940 C C . THR A 1 240 ? 12.727 -5.625 1.872 1.00 91.50 240 THR A C 1
ATOM 1942 O O . THR A 1 240 ? 12.683 -6.089 0.734 1.00 91.50 240 THR A O 1
ATOM 1945 N N . ASN A 1 241 ? 12.786 -6.406 2.949 1.00 88.62 241 ASN A N 1
ATOM 1946 C CA . ASN A 1 241 ? 12.989 -7.850 2.915 1.00 88.62 241 ASN A CA 1
ATOM 1947 C C . ASN A 1 241 ? 11.862 -8.627 2.219 1.00 88.62 241 ASN A C 1
ATOM 1949 O O . ASN A 1 241 ? 12.137 -9.695 1.667 1.00 88.62 241 ASN A O 1
ATOM 1953 N N . LYS A 1 242 ? 10.634 -8.093 2.173 1.00 86.19 242 LYS A N 1
ATOM 1954 C CA . LYS A 1 242 ? 9.489 -8.695 1.462 1.00 86.19 242 LYS A CA 1
ATOM 1955 C C . LYS A 1 242 ? 9.781 -8.967 -0.018 1.00 86.19 242 LYS A C 1
ATOM 1957 O O . LYS A 1 242 ? 9.263 -9.927 -0.592 1.00 86.19 242 LYS A O 1
ATOM 1962 N N . TYR A 1 243 ? 10.622 -8.141 -0.636 1.00 84.19 243 TYR A N 1
ATOM 1963 C CA . TYR A 1 243 ? 10.952 -8.247 -2.056 1.00 84.19 243 TYR A CA 1
ATOM 1964 C C . TYR A 1 243 ? 12.161 -9.149 -2.341 1.00 84.19 243 TYR A C 1
ATOM 1966 O O . TYR A 1 243 ? 12.382 -9.511 -3.492 1.00 84.19 243 TYR A O 1
ATOM 1974 N N . SER A 1 244 ? 12.892 -9.589 -1.314 1.00 83.62 244 SER A N 1
ATOM 1975 C CA . SER A 1 244 ? 14.013 -10.526 -1.451 1.00 83.62 244 SER A CA 1
ATOM 1976 C C . SER A 1 244 ? 13.526 -11.922 -1.893 1.00 83.62 244 SER A C 1
ATOM 1978 O O . SER A 1 244 ? 12.473 -12.378 -1.432 1.00 83.62 244 SER A O 1
ATOM 1980 N N . PRO A 1 245 ? 14.241 -12.655 -2.766 1.00 87.88 245 PRO A N 1
ATOM 1981 C CA . PRO A 1 245 ? 15.459 -12.253 -3.476 1.00 87.88 245 PRO A CA 1
ATOM 1982 C C . PRO A 1 245 ? 15.198 -11.259 -4.625 1.00 87.88 245 PRO A C 1
ATOM 1984 O O . PRO A 1 245 ? 14.154 -11.302 -5.272 1.00 87.88 245 PRO A O 1
ATOM 1987 N N . TYR A 1 246 ? 16.165 -10.372 -4.866 1.00 84.94 246 TYR A N 1
ATOM 1988 C CA . TYR A 1 246 ? 16.112 -9.267 -5.827 1.00 84.94 246 TYR A CA 1
ATOM 1989 C C . TYR A 1 246 ? 16.692 -9.650 -7.195 1.00 84.94 246 TYR A C 1
ATOM 1991 O O . TYR A 1 246 ? 17.499 -10.572 -7.281 1.00 84.94 246 TYR A O 1
ATOM 1999 N N . PRO A 1 247 ? 16.381 -8.909 -8.272 1.00 82.69 247 PRO A N 1
ATOM 2000 C CA . PRO A 1 247 ? 17.000 -9.142 -9.575 1.00 82.69 247 PRO A CA 1
ATOM 2001 C C . PRO A 1 247 ? 18.533 -9.016 -9.526 1.00 82.69 247 PRO A C 1
ATOM 2003 O O . PRO A 1 247 ? 19.046 -7.988 -9.082 1.00 82.69 247 PRO A O 1
ATOM 2006 N N . SER A 1 248 ? 19.270 -9.999 -10.053 1.00 83.38 248 SER A N 1
ATOM 2007 C CA . SER A 1 248 ? 20.749 -10.010 -10.105 1.00 83.38 248 SER A CA 1
ATOM 2008 C C . SER A 1 248 ? 21.386 -8.754 -10.702 1.00 83.38 248 SER A C 1
ATOM 2010 O O . SER A 1 248 ? 22.475 -8.353 -10.288 1.00 83.38 248 SER A O 1
ATOM 2012 N N . LYS A 1 249 ? 20.698 -8.062 -11.619 1.00 81.25 249 LYS A N 1
ATOM 2013 C CA . LYS A 1 249 ? 21.158 -6.773 -12.164 1.00 81.25 249 LYS A CA 1
ATOM 2014 C C . LYS A 1 249 ? 21.395 -5.700 -11.091 1.00 81.25 249 LYS A C 1
ATOM 2016 O O . LYS A 1 249 ? 22.209 -4.813 -11.318 1.00 81.25 249 LYS A O 1
ATOM 2021 N N . PHE A 1 250 ? 20.733 -5.778 -9.933 1.00 81.12 250 PHE A N 1
ATOM 2022 C CA . PHE A 1 250 ? 20.929 -4.820 -8.839 1.00 81.12 250 PHE A CA 1
ATOM 2023 C C . PHE A 1 250 ? 22.291 -4.966 -8.162 1.00 81.12 250 PHE A C 1
ATOM 2025 O O . PHE A 1 250 ? 22.816 -3.972 -7.667 1.00 81.12 250 PHE A O 1
ATOM 2032 N N . ASN A 1 251 ? 22.903 -6.154 -8.210 1.00 78.38 251 ASN A N 1
ATOM 2033 C CA . ASN A 1 251 ? 24.247 -6.373 -7.677 1.00 78.38 251 ASN A CA 1
ATOM 2034 C C . ASN A 1 251 ? 25.286 -5.463 -8.361 1.00 78.38 251 ASN A C 1
ATOM 2036 O O . ASN A 1 251 ? 26.213 -4.963 -7.738 1.00 78.38 251 ASN A O 1
ATOM 2040 N N . LYS A 1 252 ? 25.082 -5.160 -9.649 1.00 83.12 252 LYS A N 1
ATOM 2041 C CA . LYS A 1 252 ? 25.988 -4.324 -10.452 1.00 83.12 252 LYS A CA 1
ATOM 2042 C C . LYS A 1 252 ? 25.800 -2.815 -10.246 1.00 83.12 252 LYS A C 1
ATOM 2044 O O . LYS A 1 252 ? 26.483 -2.033 -10.897 1.00 83.12 252 LYS A O 1
ATOM 2049 N N . LEU A 1 253 ? 24.867 -2.385 -9.392 1.00 85.94 253 LEU A N 1
ATOM 2050 C CA . LEU A 1 253 ? 24.510 -0.966 -9.248 1.00 85.94 253 LEU A CA 1
ATOM 2051 C C . LEU A 1 253 ? 25.259 -0.234 -8.124 1.00 85.94 253 LEU A C 1
ATOM 2053 O O . LEU A 1 253 ? 25.028 0.966 -7.962 1.00 85.94 253 LEU A O 1
ATOM 2057 N N . GLY A 1 254 ? 26.153 -0.914 -7.398 1.00 85.56 254 GLY A N 1
ATOM 2058 C CA . GLY A 1 254 ? 26.814 -0.374 -6.199 1.00 85.56 254 GLY A CA 1
ATOM 2059 C C . GLY A 1 254 ? 25.961 -0.528 -4.936 1.00 85.56 254 GLY A C 1
ATOM 2060 O O . GLY A 1 254 ? 25.979 0.330 -4.055 1.00 85.56 254 GLY A O 1
ATOM 2061 N N . LEU A 1 255 ? 25.153 -1.595 -4.870 1.00 86.94 255 LEU A N 1
ATOM 2062 C CA . LEU A 1 255 ? 24.227 -1.819 -3.759 1.00 86.94 255 LEU A CA 1
ATOM 2063 C C . LEU A 1 255 ? 24.964 -2.016 -2.426 1.00 86.94 255 LEU A C 1
ATOM 2065 O O . LEU A 1 255 ? 24.491 -1.521 -1.407 1.00 86.94 255 LEU A O 1
ATOM 2069 N N . ASP A 1 256 ? 26.117 -2.684 -2.431 1.00 86.62 256 ASP A N 1
ATOM 2070 C CA . ASP A 1 256 ? 26.904 -2.922 -1.216 1.00 86.62 256 ASP A CA 1
ATOM 2071 C C . ASP A 1 256 ? 27.395 -1.608 -0.594 1.00 86.62 256 ASP A C 1
ATOM 2073 O O . ASP A 1 256 ? 27.193 -1.382 0.602 1.00 86.62 256 ASP A O 1
ATOM 2077 N N . ASP A 1 257 ? 27.919 -0.692 -1.415 1.00 86.94 257 ASP A N 1
ATOM 2078 C CA . ASP A 1 257 ? 28.336 0.643 -0.976 1.00 86.94 257 ASP A CA 1
ATOM 2079 C C . ASP A 1 257 ? 27.154 1.446 -0.428 1.00 86.94 257 ASP A C 1
ATOM 2081 O O . ASP A 1 257 ? 27.264 2.125 0.596 1.00 86.94 257 ASP A O 1
ATOM 2085 N N . ALA A 1 258 ? 25.989 1.354 -1.076 1.00 88.56 258 ALA A N 1
ATOM 2086 C CA . ALA A 1 258 ? 24.779 2.027 -0.619 1.00 88.56 258 ALA A CA 1
ATOM 2087 C C . ALA A 1 258 ? 24.303 1.492 0.738 1.00 88.56 258 ALA A C 1
ATOM 2089 O O . ALA A 1 258 ? 23.999 2.270 1.645 1.00 88.56 258 ALA A O 1
ATOM 2090 N N . ILE A 1 259 ? 24.277 0.168 0.910 1.00 89.50 259 ILE A N 1
ATOM 2091 C CA . ILE A 1 259 ? 23.896 -0.474 2.169 1.00 89.50 259 ILE A CA 1
ATOM 2092 C C . ILE A 1 259 ? 24.909 -0.147 3.268 1.00 89.50 259 ILE A C 1
ATOM 2094 O O . ILE A 1 259 ? 24.497 0.151 4.387 1.00 89.50 259 ILE A O 1
ATOM 2098 N N . MET A 1 260 ? 26.210 -0.135 2.973 1.00 88.88 260 MET A N 1
ATOM 2099 C CA . MET A 1 260 ? 27.239 0.253 3.940 1.00 88.88 260 MET A CA 1
ATOM 2100 C C . MET A 1 260 ? 27.087 1.718 4.371 1.00 88.88 260 MET A C 1
ATOM 2102 O O . MET A 1 260 ? 27.099 2.014 5.565 1.00 88.88 260 MET A O 1
ATOM 2106 N N . ASN A 1 261 ? 26.830 2.629 3.431 1.00 90.69 261 ASN A N 1
ATOM 2107 C CA . ASN A 1 261 ? 26.556 4.035 3.734 1.00 90.69 261 ASN A CA 1
ATOM 2108 C C . ASN A 1 261 ? 25.312 4.230 4.609 1.00 90.69 261 ASN A C 1
ATOM 2110 O O . ASN A 1 261 ? 25.297 5.084 5.498 1.00 90.69 261 ASN A O 1
ATOM 2114 N N . LEU A 1 262 ? 24.257 3.458 4.353 1.00 90.88 262 LEU A N 1
ATOM 2115 C CA . LEU A 1 262 ? 23.044 3.489 5.163 1.00 90.88 262 LEU A CA 1
ATOM 2116 C C . LEU A 1 262 ? 23.277 2.878 6.552 1.00 90.88 262 LEU A C 1
ATOM 2118 O O . LEU A 1 262 ? 22.789 3.430 7.533 1.00 90.88 262 LEU A O 1
ATOM 2122 N N . LYS A 1 263 ? 24.064 1.801 6.661 1.00 89.69 263 LYS A N 1
ATOM 2123 C CA . LYS A 1 263 ? 24.477 1.197 7.941 1.00 89.69 263 LYS A CA 1
ATOM 2124 C C . LYS A 1 263 ? 25.278 2.167 8.801 1.00 89.69 263 LYS A C 1
ATOM 2126 O O . LYS A 1 263 ? 24.983 2.304 9.982 1.00 89.69 263 LYS A O 1
ATOM 2131 N N . ASN A 1 264 ? 26.234 2.881 8.211 1.00 89.31 264 ASN A N 1
ATOM 2132 C CA . ASN A 1 264 ? 27.034 3.873 8.932 1.00 89.31 264 ASN A CA 1
ATOM 2133 C C . ASN A 1 264 ? 26.174 5.014 9.494 1.00 89.31 264 ASN A C 1
ATOM 2135 O O . ASN A 1 264 ? 26.516 5.592 10.518 1.00 89.31 264 ASN A O 1
ATOM 2139 N N . HIS A 1 265 ? 25.057 5.332 8.835 1.00 89.62 265 HIS A N 1
ATOM 2140 C CA . HIS A 1 265 ? 24.175 6.421 9.245 1.00 89.62 265 HIS A CA 1
ATOM 2141 C C . HIS A 1 265 ? 23.079 5.987 10.232 1.00 89.62 265 HIS A C 1
ATOM 2143 O O . HIS A 1 265 ? 22.827 6.679 11.211 1.00 89.62 265 HIS A O 1
ATOM 2149 N N . PHE A 1 266 ? 22.424 4.849 9.986 1.00 88.69 266 PHE A N 1
ATOM 2150 C CA . PHE A 1 266 ? 21.271 4.375 10.766 1.00 88.69 266 PHE A CA 1
ATOM 2151 C C . PHE A 1 266 ? 21.611 3.257 11.766 1.00 88.69 266 PHE A C 1
ATOM 2153 O O . PHE A 1 266 ? 20.746 2.803 12.515 1.00 88.69 266 PHE A O 1
ATOM 2160 N N . GLY A 1 267 ? 22.865 2.810 11.796 1.00 84.81 267 GLY A N 1
ATOM 2161 C CA . GLY A 1 267 ? 23.379 1.851 12.763 1.00 84.81 267 GLY A CA 1
ATOM 2162 C C . GLY A 1 267 ? 23.035 0.387 12.472 1.00 84.81 267 GLY A C 1
ATOM 2163 O O . GLY A 1 267 ? 22.640 -0.012 11.372 1.00 84.81 267 GLY A O 1
ATOM 2164 N N . VAL A 1 268 ? 23.220 -0.436 13.509 1.00 72.44 268 VAL A N 1
ATOM 2165 C CA . VAL A 1 268 ? 23.244 -1.910 13.448 1.00 72.44 268 VAL A CA 1
ATOM 2166 C C . VAL A 1 268 ? 21.925 -2.512 12.952 1.00 72.44 268 VAL A C 1
ATOM 2168 O O . VAL A 1 268 ? 21.941 -3.586 12.353 1.00 72.44 268 VAL A O 1
ATOM 2171 N N . SER A 1 269 ? 20.789 -1.828 13.121 1.00 77.06 269 SER A N 1
ATOM 2172 C CA . SER A 1 269 ? 19.483 -2.313 12.650 1.00 77.06 269 SER A CA 1
ATOM 2173 C C . SER A 1 269 ? 19.475 -2.608 11.147 1.00 77.06 269 SER A C 1
ATOM 2175 O O . SER A 1 269 ? 18.891 -3.602 10.722 1.00 77.06 269 SER A O 1
ATOM 2177 N N . MET A 1 270 ? 20.229 -1.850 10.343 1.00 83.19 270 MET A N 1
ATOM 2178 C CA . MET A 1 270 ? 20.356 -2.087 8.899 1.00 83.19 270 MET A CA 1
ATOM 2179 C C . MET A 1 270 ? 21.050 -3.414 8.539 1.00 83.19 270 MET A C 1
ATOM 2181 O O . MET A 1 270 ? 20.964 -3.864 7.396 1.00 83.19 270 MET A O 1
ATOM 2185 N N . ASN A 1 271 ? 21.694 -4.100 9.492 1.00 81.31 271 ASN A N 1
ATOM 2186 C CA . ASN A 1 271 ? 22.241 -5.447 9.278 1.00 81.31 271 ASN A CA 1
ATOM 2187 C C . ASN A 1 271 ? 21.158 -6.513 9.075 1.00 81.31 271 ASN A C 1
ATOM 2189 O O . ASN A 1 271 ? 21.454 -7.589 8.564 1.00 81.31 271 ASN A O 1
ATOM 2193 N N . LYS A 1 272 ? 19.904 -6.216 9.432 1.00 86.31 272 LYS A N 1
ATOM 2194 C CA . LYS A 1 272 ? 18.762 -7.112 9.221 1.00 86.31 272 LYS A CA 1
ATOM 2195 C C . LYS A 1 272 ? 18.287 -7.154 7.758 1.00 86.31 272 LYS A C 1
ATOM 2197 O O . LYS A 1 272 ? 17.435 -7.981 7.425 1.00 86.31 272 LYS A O 1
ATOM 2202 N N . ILE A 1 273 ? 18.809 -6.296 6.873 1.00 86.06 273 ILE A N 1
ATOM 2203 C CA . ILE A 1 273 ? 18.476 -6.321 5.441 1.00 86.06 273 ILE A CA 1
ATOM 2204 C C . ILE A 1 273 ? 19.083 -7.573 4.792 1.00 86.06 273 ILE A C 1
ATOM 2206 O O . ILE A 1 273 ? 20.298 -7.756 4.747 1.00 86.06 273 ILE A O 1
ATOM 2210 N N . ARG A 1 274 ? 18.221 -8.434 4.246 1.00 84.56 274 ARG A N 1
ATOM 2211 C CA . ARG A 1 274 ? 18.583 -9.689 3.581 1.00 84.56 274 ARG A CA 1
ATOM 2212 C C . ARG A 1 274 ? 18.760 -9.460 2.085 1.00 84.56 274 ARG A C 1
ATOM 2214 O O . ARG A 1 274 ? 17.814 -9.607 1.304 1.00 84.56 274 ARG A O 1
ATOM 2221 N N . VAL A 1 275 ? 19.984 -9.136 1.683 1.00 82.88 275 VAL A N 1
ATOM 2222 C CA . VAL A 1 275 ? 20.359 -9.028 0.269 1.00 82.88 275 VAL A CA 1
ATOM 2223 C C . VAL A 1 275 ? 20.598 -10.432 -0.288 1.00 82.88 275 VAL A C 1
ATOM 2225 O O . VAL A 1 275 ? 21.594 -11.077 0.020 1.00 82.88 275 VAL A O 1
ATOM 2228 N N . LYS A 1 276 ? 19.645 -10.934 -1.073 1.00 85.12 276 LYS A N 1
ATOM 2229 C CA . LYS A 1 276 ? 19.776 -12.167 -1.861 1.00 85.12 276 LYS A CA 1
ATOM 2230 C C . LYS A 1 276 ? 19.381 -11.848 -3.292 1.00 85.12 276 LYS A C 1
ATOM 2232 O O . LYS A 1 276 ? 18.458 -11.059 -3.479 1.00 85.12 276 LYS A O 1
ATOM 2237 N N . PHE A 1 277 ? 20.034 -12.454 -4.273 1.00 81.19 277 PHE A N 1
ATOM 2238 C CA . PHE A 1 277 ? 19.727 -12.232 -5.685 1.00 81.19 277 PHE A CA 1
ATOM 2239 C C . PHE A 1 277 ? 19.137 -13.488 -6.334 1.00 81.19 277 PHE A C 1
ATOM 2241 O O . PHE A 1 277 ? 19.448 -14.599 -5.904 1.00 81.19 277 PHE A O 1
ATOM 2248 N N . GLN A 1 278 ? 18.256 -13.282 -7.317 1.00 79.38 278 GLN A N 1
ATOM 2249 C CA . GLN A 1 278 ? 17.743 -14.298 -8.243 1.00 79.38 278 GLN A CA 1
ATOM 2250 C C . GLN A 1 278 ? 18.614 -14.381 -9.491 1.00 79.38 278 GLN A C 1
ATOM 2252 O O . GLN A 1 278 ? 19.011 -13.302 -10.006 1.00 79.38 278 GLN A O 1
#

pLDDT: mean 75.17, std 22.09, range [28.81, 97.12]